Protein AF-A0A7Y3C478-F1 (afdb_monomer_lite)

pLDDT: mean 73.46, std 21.85, range [38.41, 98.44]

Radius of gyration: 30.4 Å; chains: 1; bounding box: 47×99×79 Å

Foldseek 3Di:
DDDDDDDDDDDDPPPDDDDDPPDDDDDDDDDDDDDDDDDDDPPPPPPPDDDPPPPPPDPPPDDDDDDPPDPPPPPPPDDPQDDDWDAAPQQLATADDDPVCSPPVVPDRHNDPVSVPDDDDPLLVQLLVLLVVVQVVVDDFDWAWLLVSLCVSDVPPSPVCSSSSLSSLSNCVSVQQKFKDDPRDGDRSNPDDDTIIIHGHPDGDDDPPPDDPDD

Sequence (215 aa):
MDRRRNVGVGAGVHRLGWPRASGTHLAVHVRSAGAGSPAPSRRLRRRSAAAPRENQLDPHRGVAGPGAAGCRASAVRGSRGLPGPKSCASCGRTMVYRRRWARVWDEVKYCSARCRSRRTGRIDADLEDETLRLLSARGGSAAVCPSEAARRVRPADWESIVERARAAARRLEAAGHVEIVQGGRRVDPSTAKGPFRVRRANSPPGPTVSEEVRP

Structure (mmCIF, N/CA/C/O backbone):
data_AF-A0A7Y3C478-F1
#
_entry.id   AF-A0A7Y3C478-F1
#
loop_
_atom_site.group_PDB
_atom_site.id
_atom_site.type_symbol
_atom_site.label_atom_id
_atom_site.label_alt_id
_atom_site.label_comp_id
_atom_site.label_asym_id
_atom_site.label_entity_id
_atom_site.label_seq_id
_atom_site.pdbx_PDB_ins_code
_atom_site.Cartn_x
_atom_site.Cartn_y
_atom_site.Cartn_z
_atom_site.occupancy
_atom_site.B_iso_or_equiv
_atom_site.auth_seq_id
_atom_site.auth_comp_id
_atom_site.auth_asym_id
_atom_site.auth_atom_id
_atom_site.pdbx_PDB_model_num
ATOM 1 N N . MET A 1 1 ? 3.107 -56.395 10.463 1.00 38.94 1 MET A N 1
ATOM 2 C CA . MET A 1 1 ? 4.389 -56.920 9.948 1.00 38.94 1 MET A CA 1
ATOM 3 C C . MET A 1 1 ? 4.321 -57.037 8.428 1.00 38.94 1 MET A C 1
ATOM 5 O O . MET A 1 1 ? 3.247 -57.327 7.929 1.00 38.94 1 MET A O 1
ATOM 9 N N . ASP A 1 2 ? 5.456 -56.767 7.769 1.00 42.81 2 ASP A N 1
ATOM 10 C CA . ASP A 1 2 ? 5.834 -56.947 6.347 1.00 42.81 2 ASP A CA 1
ATOM 11 C C . ASP A 1 2 ? 4.924 -56.389 5.237 1.00 42.81 2 ASP A C 1
ATOM 13 O O . ASP A 1 2 ? 3.836 -56.879 4.980 1.00 42.81 2 ASP A O 1
ATOM 17 N N . ARG A 1 3 ? 5.283 -55.266 4.594 1.00 47.69 3 ARG A N 1
ATOM 18 C CA . ARG A 1 3 ? 6.334 -55.073 3.559 1.00 47.69 3 ARG A CA 1
ATOM 19 C C . ARG A 1 3 ? 6.130 -55.936 2.307 1.00 47.69 3 ARG A C 1
ATOM 21 O O . ARG A 1 3 ? 6.329 -57.142 2.341 1.00 47.69 3 ARG A O 1
ATOM 28 N N . ARG A 1 4 ? 5.964 -55.253 1.172 1.00 51.41 4 ARG A N 1
ATOM 29 C CA . ARG A 1 4 ? 6.813 -55.320 -0.042 1.00 51.41 4 ARG A CA 1
ATOM 30 C C . ARG A 1 4 ? 6.314 -54.217 -0.985 1.00 51.41 4 ARG A C 1
ATOM 32 O O . ARG A 1 4 ? 5.162 -54.207 -1.380 1.00 51.41 4 ARG A O 1
ATOM 39 N N . ARG A 1 5 ? 7.043 -53.099 -1.058 1.00 55.41 5 ARG A N 1
ATOM 40 C CA . ARG A 1 5 ? 8.048 -52.802 -2.097 1.00 55.41 5 ARG A CA 1
ATOM 41 C C . ARG A 1 5 ? 7.457 -52.927 -3.498 1.00 55.41 5 ARG A C 1
ATOM 43 O O . ARG A 1 5 ? 7.424 -54.022 -4.042 1.00 55.41 5 ARG A O 1
ATOM 50 N N . ASN A 1 6 ? 7.108 -51.789 -4.090 1.00 44.03 6 ASN A N 1
ATOM 51 C CA . ASN A 1 6 ? 7.190 -51.649 -5.533 1.00 44.03 6 ASN A CA 1
ATOM 52 C C . ASN A 1 6 ? 8.149 -50.498 -5.844 1.00 44.03 6 ASN A C 1
ATOM 54 O O . ASN A 1 6 ? 7.954 -49.370 -5.395 1.00 44.03 6 ASN A O 1
ATOM 58 N N . VAL A 1 7 ? 9.237 -50.849 -6.520 1.00 53.41 7 VAL A N 1
ATOM 59 C CA . VAL A 1 7 ? 10.319 -49.962 -6.937 1.00 53.41 7 VAL A CA 1
ATOM 60 C C . VAL A 1 7 ? 10.148 -49.834 -8.443 1.00 53.41 7 VAL A C 1
ATOM 62 O O . VAL A 1 7 ? 10.442 -50.770 -9.178 1.00 53.41 7 VAL A O 1
ATOM 65 N N . GLY A 1 8 ? 9.591 -48.709 -8.882 1.00 45.09 8 GLY A N 1
ATOM 66 C CA . GLY A 1 8 ? 9.375 -48.391 -10.291 1.00 45.09 8 GLY A CA 1
ATOM 67 C C . GLY A 1 8 ? 10.324 -47.287 -10.725 1.00 45.09 8 GLY A C 1
ATOM 68 O O . GLY A 1 8 ? 10.076 -46.113 -10.472 1.00 45.09 8 GLY A O 1
ATOM 69 N N . VAL A 1 9 ? 11.430 -47.703 -11.328 1.00 50.72 9 VAL A N 1
ATOM 70 C CA . VAL A 1 9 ? 12.462 -46.888 -11.973 1.00 50.72 9 VAL A CA 1
ATOM 71 C C . VAL A 1 9 ? 11.918 -46.318 -13.293 1.00 50.72 9 VAL A C 1
ATOM 73 O O . VAL A 1 9 ? 11.210 -47.017 -14.011 1.00 50.72 9 VAL A O 1
ATOM 76 N N . GLY A 1 10 ? 12.292 -45.084 -13.643 1.00 43.88 10 GLY A N 1
ATOM 77 C CA . GLY A 1 10 ? 12.089 -44.500 -14.979 1.00 43.88 10 GLY A CA 1
ATOM 78 C C . GLY A 1 10 ? 12.212 -42.973 -14.938 1.00 43.88 10 GLY A C 1
ATOM 79 O O . GLY A 1 10 ? 11.241 -42.286 -14.658 1.00 43.88 10 GLY A O 1
ATOM 80 N N . ALA A 1 11 ? 13.411 -42.385 -14.941 1.00 43.66 11 ALA A N 1
ATOM 81 C CA . ALA A 1 11 ? 14.233 -42.112 -16.129 1.00 43.66 11 ALA A CA 1
ATOM 82 C C . ALA A 1 11 ? 13.446 -41.398 -17.248 1.00 43.66 11 ALA A C 1
ATOM 84 O O . ALA A 1 11 ? 12.638 -42.012 -17.932 1.00 43.66 11 ALA A O 1
ATOM 85 N N . GLY A 1 12 ? 13.707 -40.099 -17.444 1.00 45.28 12 GLY A N 1
ATOM 86 C CA . GLY A 1 12 ? 13.076 -39.321 -18.515 1.00 45.28 12 GLY A CA 1
ATOM 87 C C . GLY A 1 12 ? 13.472 -37.846 -18.551 1.00 45.28 12 GLY A C 1
ATOM 88 O O . GLY A 1 12 ? 12.614 -36.972 -18.605 1.00 45.28 12 GLY A O 1
ATOM 89 N N . VAL A 1 13 ? 14.772 -37.544 -18.497 1.00 53.97 13 VAL A N 1
ATOM 90 C CA . VAL A 1 13 ? 15.307 -36.197 -18.751 1.00 53.97 13 VAL A CA 1
ATOM 91 C C . VAL A 1 13 ? 15.305 -35.902 -20.255 1.00 53.97 13 VAL A C 1
ATOM 93 O O . VAL A 1 13 ? 16.333 -35.986 -20.920 1.00 53.97 13 VAL A O 1
ATOM 96 N N . HIS A 1 14 ? 14.155 -35.523 -20.813 1.00 49.97 14 HIS A N 1
ATOM 97 C CA . HIS A 1 14 ? 14.110 -34.961 -22.164 1.00 49.97 14 HIS A CA 1
ATOM 98 C C . HIS A 1 14 ? 14.341 -33.451 -22.113 1.00 49.97 14 HIS A C 1
ATOM 100 O O . HIS A 1 14 ? 13.433 -32.632 -21.992 1.00 49.97 14 HIS A O 1
ATOM 106 N N . ARG A 1 15 ? 15.626 -33.102 -22.209 1.00 48.50 15 ARG A N 1
ATOM 107 C CA . ARG A 1 15 ? 16.134 -31.771 -22.533 1.00 48.50 15 ARG A CA 1
ATOM 108 C C . ARG A 1 15 ? 15.756 -31.465 -23.990 1.00 48.50 15 ARG A C 1
ATOM 110 O O . ARG A 1 15 ? 16.515 -31.771 -24.904 1.00 48.50 15 ARG A O 1
ATOM 117 N N . LEU A 1 16 ? 14.569 -30.903 -24.213 1.00 59.84 16 LEU A N 1
ATOM 118 C CA . LEU A 1 16 ? 14.183 -30.388 -25.527 1.00 59.84 16 LEU A CA 1
ATOM 119 C C . LEU A 1 16 ? 14.948 -29.087 -25.790 1.00 59.84 16 LEU A C 1
ATOM 121 O O . LEU A 1 16 ? 14.739 -28.065 -25.135 1.00 59.84 16 LEU A O 1
ATOM 125 N N . GLY A 1 17 ? 15.901 -29.192 -26.715 1.00 42.44 17 GLY A N 1
ATOM 126 C CA . GLY A 1 17 ? 16.737 -28.106 -27.193 1.00 42.44 17 GLY A CA 1
ATOM 127 C C . GLY A 1 17 ? 15.907 -26.992 -27.817 1.00 42.44 17 GLY A C 1
ATOM 128 O O . GLY A 1 17 ? 15.021 -27.226 -28.635 1.00 42.44 17 GLY A O 1
ATOM 129 N N . TRP A 1 18 ? 16.218 -25.764 -27.420 1.00 45.22 18 TRP A N 1
ATOM 130 C CA . TRP A 1 18 ? 15.720 -24.575 -28.090 1.00 45.22 18 TRP A CA 1
ATOM 131 C C . TRP A 1 18 ? 16.431 -24.419 -29.443 1.00 45.22 18 TRP A C 1
ATOM 133 O O . TRP A 1 18 ? 17.663 -24.502 -29.488 1.00 45.22 18 TRP A O 1
ATOM 143 N N . PRO A 1 19 ? 15.698 -24.192 -30.544 1.00 58.78 19 PRO A N 1
ATOM 144 C CA . PRO A 1 19 ? 16.307 -23.952 -31.842 1.00 58.78 19 PRO A CA 1
ATOM 145 C C . PRO A 1 19 ? 17.085 -22.628 -31.855 1.00 58.78 19 PRO A C 1
ATOM 147 O O . PRO A 1 19 ? 16.602 -21.584 -31.414 1.00 58.78 19 PRO A O 1
ATOM 150 N N . ARG A 1 20 ? 18.305 -22.691 -32.404 1.00 54.59 20 ARG A N 1
ATOM 151 C CA . ARG A 1 20 ? 19.117 -21.544 -32.831 1.00 54.59 20 ARG A CA 1
ATOM 152 C C . ARG A 1 20 ? 18.322 -20.746 -33.870 1.00 54.59 20 ARG A C 1
ATOM 154 O O . ARG A 1 20 ? 18.237 -21.148 -35.026 1.00 54.59 20 ARG A O 1
ATOM 161 N N . ALA A 1 21 ? 17.753 -19.617 -33.458 1.00 52.91 21 ALA A N 1
ATOM 162 C CA . ALA A 1 21 ? 17.215 -18.626 -34.379 1.00 52.91 21 ALA A CA 1
ATOM 163 C C . ALA A 1 21 ? 18.380 -17.830 -34.987 1.00 52.91 21 ALA A C 1
ATOM 165 O O . ALA A 1 21 ? 18.881 -16.869 -34.405 1.00 52.91 21 ALA A O 1
ATOM 166 N N . SER A 1 22 ? 18.822 -18.270 -36.162 1.00 60.25 22 SER A N 1
ATOM 167 C CA . SER A 1 22 ? 19.644 -17.497 -37.091 1.00 60.25 22 SER A CA 1
ATOM 168 C C . SER A 1 22 ? 18.765 -16.403 -37.705 1.00 60.25 22 SER A C 1
ATOM 170 O O . SER A 1 22 ? 18.123 -16.614 -38.729 1.00 60.25 22 SER A O 1
ATOM 172 N N . GLY A 1 23 ? 18.665 -15.260 -37.027 1.00 50.22 23 GLY A N 1
ATOM 173 C CA . GLY A 1 23 ? 17.926 -14.086 -37.486 1.00 50.22 23 GLY A CA 1
ATOM 174 C C . GLY A 1 23 ? 18.886 -13.008 -37.969 1.00 50.22 23 GLY A C 1
ATOM 175 O O . GLY A 1 23 ? 19.586 -12.391 -37.175 1.00 50.22 23 GLY A O 1
ATOM 176 N N . T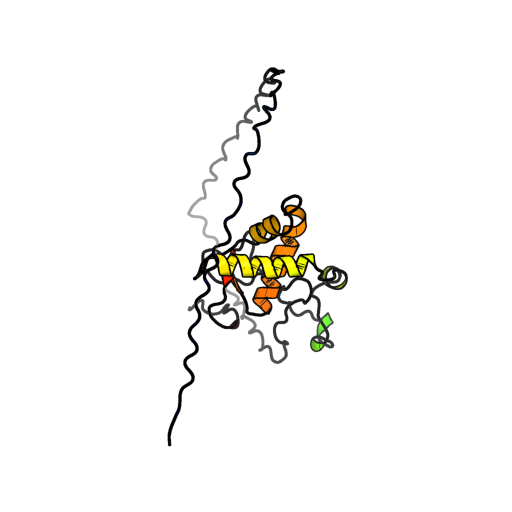HR A 1 24 ? 18.915 -12.813 -39.281 1.00 62.66 24 THR A N 1
ATOM 177 C CA . THR A 1 24 ? 19.609 -11.760 -40.029 1.00 62.66 24 THR A CA 1
ATOM 178 C C . THR A 1 24 ? 19.535 -10.384 -39.360 1.00 62.66 24 THR A C 1
ATOM 180 O O . THR A 1 24 ? 18.449 -9.856 -39.120 1.00 62.66 24 THR A O 1
ATOM 183 N N . HIS A 1 25 ? 20.699 -9.773 -39.122 1.00 53.91 25 HIS A N 1
ATOM 184 C CA . HIS A 1 25 ? 20.822 -8.363 -38.763 1.00 53.91 25 HIS A CA 1
ATOM 185 C C . HIS A 1 25 ? 20.331 -7.495 -39.933 1.00 53.91 25 HIS A C 1
ATOM 187 O O . HIS A 1 25 ? 21.057 -7.299 -40.906 1.00 53.91 25 HIS A O 1
ATOM 193 N N . LEU A 1 26 ? 19.112 -6.953 -39.843 1.00 53.28 26 LEU A N 1
ATOM 194 C CA . LEU A 1 26 ? 18.746 -5.793 -40.651 1.00 53.28 26 LEU A CA 1
ATOM 195 C C . LEU A 1 26 ? 19.470 -4.573 -40.076 1.00 53.28 26 LEU A C 1
ATOM 197 O O . LEU A 1 26 ? 19.161 -4.097 -38.982 1.00 53.28 26 LEU A O 1
ATOM 201 N N . ALA A 1 27 ? 20.452 -4.086 -40.828 1.00 49.59 27 ALA A N 1
ATOM 202 C CA . ALA A 1 27 ? 21.092 -2.803 -40.612 1.00 49.59 27 ALA A CA 1
ATOM 203 C C . ALA A 1 27 ? 20.048 -1.684 -40.767 1.00 49.59 27 ALA A C 1
ATOM 205 O O . ALA A 1 27 ? 19.672 -1.302 -41.874 1.00 49.59 27 ALA A O 1
ATOM 206 N N . VAL A 1 28 ? 19.562 -1.155 -39.643 1.00 53.19 28 VAL A N 1
ATOM 207 C CA . VAL A 1 28 ? 18.815 0.104 -39.631 1.00 53.19 28 VAL A CA 1
ATOM 208 C C . VAL A 1 28 ? 19.838 1.225 -39.767 1.00 53.19 28 VAL A C 1
ATOM 210 O O . VAL A 1 28 ? 20.580 1.528 -38.834 1.00 53.19 28 VAL A O 1
ATOM 213 N N . HIS A 1 29 ? 19.895 1.825 -40.953 1.00 57.50 29 HIS A N 1
ATOM 214 C CA . HIS A 1 29 ? 20.645 3.048 -41.198 1.00 57.50 29 HIS A CA 1
ATOM 215 C C . HIS A 1 29 ? 20.133 4.161 -40.274 1.00 57.50 29 HIS A C 1
ATOM 217 O O . HIS A 1 29 ? 19.017 4.659 -40.433 1.00 57.50 29 HIS A O 1
ATOM 223 N N . VAL A 1 30 ? 20.963 4.566 -39.310 1.00 50.16 30 VAL A N 1
ATOM 224 C CA . VAL A 1 30 ? 20.747 5.788 -38.535 1.00 50.16 30 VAL A CA 1
ATOM 225 C C . VAL A 1 30 ? 21.018 6.983 -39.452 1.00 50.16 30 VAL A C 1
ATOM 227 O O . VAL A 1 30 ? 22.124 7.176 -39.953 1.00 50.16 30 VAL A O 1
ATOM 230 N N . ARG A 1 31 ? 19.983 7.777 -39.732 1.00 51.19 31 ARG A N 1
ATOM 231 C CA . ARG A 1 31 ? 20.136 9.079 -40.387 1.00 51.19 31 ARG A CA 1
ATOM 232 C C . ARG A 1 31 ? 20.582 10.090 -39.336 1.00 51.19 31 ARG A C 1
ATOM 234 O O . ARG A 1 31 ? 19.779 10.555 -38.533 1.00 51.19 31 ARG A O 1
ATOM 241 N N . SER A 1 32 ? 21.864 10.424 -39.366 1.00 43.81 32 SER A N 1
ATOM 242 C CA . SER A 1 32 ? 22.443 11.570 -38.668 1.00 43.81 32 SER A CA 1
ATOM 243 C C . SER A 1 32 ? 22.153 12.842 -39.467 1.00 43.81 32 SER A C 1
ATOM 245 O O . SER A 1 32 ? 22.672 12.996 -40.570 1.00 43.81 32 SER A O 1
ATOM 247 N 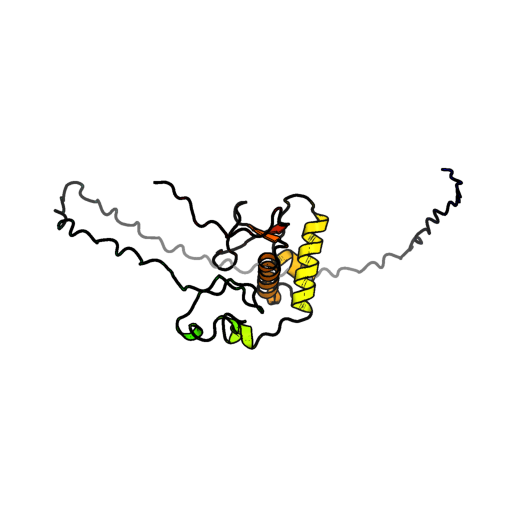N . ALA A 1 33 ? 21.346 13.759 -38.933 1.00 45.38 33 ALA A N 1
ATOM 248 C CA . ALA A 1 33 ? 21.265 15.132 -39.429 1.00 45.38 33 ALA A CA 1
ATOM 249 C C . ALA A 1 33 ? 20.720 16.065 -38.340 1.00 45.38 33 ALA A C 1
ATOM 251 O O . ALA A 1 33 ? 19.641 15.826 -37.806 1.00 45.38 33 ALA A O 1
ATOM 252 N N . GLY A 1 34 ? 21.455 17.144 -38.058 1.00 43.38 34 GLY A N 1
ATOM 253 C CA . GLY A 1 34 ? 20.922 18.311 -37.352 1.00 43.38 34 GLY A CA 1
ATOM 254 C C . GLY A 1 34 ? 21.685 18.720 -36.098 1.00 43.38 34 GLY A C 1
ATOM 255 O O . GLY A 1 34 ? 21.145 18.655 -34.998 1.00 43.38 34 GLY A O 1
ATOM 256 N N . ALA A 1 35 ? 22.919 19.198 -36.268 1.00 46.19 35 ALA A N 1
ATOM 257 C CA . ALA A 1 35 ? 23.558 20.077 -35.296 1.00 46.19 35 ALA A CA 1
ATOM 258 C C . ALA A 1 35 ? 22.767 21.399 -35.235 1.00 46.19 35 ALA A C 1
ATOM 260 O O . ALA A 1 35 ? 22.879 22.240 -36.124 1.00 46.19 35 ALA A O 1
ATOM 261 N N . GLY A 1 36 ? 21.921 21.544 -34.214 1.00 42.44 36 GLY A N 1
ATOM 262 C CA . GLY A 1 36 ? 21.246 22.790 -33.858 1.00 42.44 36 GLY A CA 1
ATOM 263 C C . GLY A 1 36 ? 21.999 23.482 -32.726 1.00 42.44 36 GLY A C 1
ATOM 264 O O . GLY A 1 36 ? 22.190 22.901 -31.659 1.00 42.44 36 GLY A O 1
ATOM 265 N N . SER A 1 37 ? 22.456 24.701 -32.993 1.00 53.75 37 SER A N 1
ATOM 266 C CA . SER A 1 37 ? 23.286 25.551 -32.139 1.00 53.75 37 SER A CA 1
ATOM 267 C C . SER A 1 37 ? 22.802 25.686 -30.685 1.00 53.75 37 SER A C 1
ATOM 269 O O . SER A 1 37 ? 21.595 25.746 -30.435 1.00 53.75 37 SER A O 1
ATOM 271 N N . PRO A 1 38 ? 23.723 25.820 -29.711 1.00 53.06 38 PRO A N 1
ATOM 272 C CA . PRO A 1 38 ? 23.361 26.063 -28.322 1.00 53.06 38 PRO A CA 1
ATOM 273 C C . PRO A 1 38 ? 22.744 27.457 -28.149 1.00 53.06 38 PRO A C 1
ATOM 275 O O . PRO A 1 38 ? 23.317 28.472 -28.548 1.00 53.06 38 PRO A O 1
ATOM 278 N N . ALA A 1 39 ? 21.572 27.497 -27.517 1.00 53.81 39 ALA A N 1
ATOM 279 C CA . ALA A 1 39 ? 20.917 28.724 -27.085 1.00 53.81 39 ALA A CA 1
ATOM 280 C C . ALA A 1 39 ? 21.823 29.530 -26.127 1.00 53.81 39 ALA A C 1
ATOM 282 O O . ALA A 1 39 ? 22.532 28.936 -25.307 1.00 53.81 39 ALA A O 1
ATOM 283 N N . PRO A 1 40 ? 21.793 30.876 -26.173 1.00 54.94 40 PRO A N 1
ATOM 284 C CA . PRO A 1 40 ? 22.591 31.702 -25.280 1.00 54.94 40 PRO A CA 1
ATOM 285 C C . PRO A 1 40 ? 22.171 31.469 -23.827 1.00 54.94 40 PRO A C 1
ATOM 287 O O . PRO A 1 40 ? 21.000 31.586 -23.457 1.00 54.94 40 PRO A O 1
ATOM 290 N N . SER A 1 41 ? 23.154 31.156 -22.985 1.00 51.78 41 SER A N 1
ATOM 291 C CA . SER A 1 41 ? 22.990 31.035 -21.544 1.00 51.78 41 SER A CA 1
ATOM 292 C C . SER A 1 41 ? 22.498 32.367 -20.979 1.00 51.78 41 SER A C 1
ATOM 294 O O . SER A 1 41 ? 23.229 33.352 -20.855 1.00 51.78 41 SER A O 1
ATOM 296 N N . ARG A 1 42 ? 21.211 32.408 -20.631 1.00 55.69 42 ARG A N 1
ATOM 297 C CA . ARG A 1 42 ? 20.600 33.516 -19.901 1.00 55.69 42 ARG A CA 1
ATOM 298 C C . ARG A 1 42 ? 21.294 33.585 -18.541 1.00 55.69 42 ARG A C 1
ATOM 300 O O . ARG A 1 42 ? 20.949 32.837 -17.631 1.00 55.69 42 ARG A O 1
ATOM 307 N N . ARG A 1 43 ? 22.318 34.444 -18.422 1.00 55.53 43 ARG A N 1
ATOM 308 C CA . ARG A 1 43 ? 22.989 34.756 -17.153 1.00 55.53 43 ARG A CA 1
ATOM 309 C C . ARG A 1 43 ? 21.911 35.146 -16.152 1.00 55.53 43 ARG A C 1
ATOM 311 O O . ARG A 1 43 ? 21.383 36.257 -16.194 1.00 55.53 43 ARG A O 1
ATOM 318 N N . LEU A 1 44 ? 21.587 34.230 -15.248 1.00 53.75 44 LEU A N 1
ATOM 319 C CA . LEU A 1 44 ? 20.890 34.569 -14.023 1.00 53.75 44 LEU A CA 1
ATOM 320 C C . LEU A 1 44 ? 21.822 35.530 -13.291 1.00 53.75 44 LEU A C 1
ATOM 322 O O . LEU A 1 44 ? 22.870 35.133 -12.781 1.00 53.75 44 LEU A O 1
ATOM 326 N N . ARG A 1 45 ? 21.478 36.821 -13.310 1.00 52.72 45 ARG A N 1
ATOM 327 C CA . ARG A 1 45 ? 22.086 37.797 -12.412 1.00 52.72 45 ARG A CA 1
ATOM 328 C C . ARG A 1 45 ? 21.907 37.223 -11.013 1.00 52.72 45 ARG A C 1
ATOM 330 O O . ARG A 1 45 ? 20.778 37.084 -10.545 1.00 52.72 45 ARG A O 1
ATOM 337 N N . ARG A 1 46 ? 23.014 36.843 -10.373 1.00 49.38 46 ARG A N 1
ATOM 338 C CA . ARG A 1 46 ? 23.040 36.584 -8.937 1.00 49.38 46 ARG A CA 1
ATOM 339 C C . ARG A 1 46 ? 22.513 37.861 -8.292 1.00 49.38 46 ARG A C 1
ATOM 341 O O . ARG A 1 46 ? 23.187 38.884 -8.326 1.00 49.38 46 ARG A O 1
ATOM 348 N N . ARG A 1 47 ? 21.279 37.837 -7.786 1.00 49.34 47 ARG A N 1
ATOM 349 C CA . ARG A 1 47 ? 20.842 38.836 -6.814 1.00 49.34 47 ARG A CA 1
ATOM 350 C C . ARG A 1 47 ? 21.786 38.657 -5.634 1.00 49.34 47 ARG A C 1
ATOM 352 O O . ARG A 1 47 ? 21.748 37.615 -4.987 1.00 49.34 47 ARG A O 1
ATOM 359 N N . SER A 1 48 ? 22.680 39.620 -5.440 1.00 51.03 48 SER A N 1
ATOM 360 C CA . SER A 1 48 ? 23.514 39.717 -4.252 1.00 51.03 48 SER A CA 1
ATOM 361 C C . SER A 1 48 ? 22.593 39.631 -3.040 1.00 51.03 48 SER A C 1
ATOM 363 O O . SER A 1 48 ? 21.758 40.509 -2.826 1.00 51.03 48 SER A O 1
ATOM 365 N N . ALA A 1 49 ? 22.685 38.526 -2.304 1.00 48.25 49 ALA A N 1
ATOM 366 C CA . ALA A 1 49 ? 22.088 38.431 -0.990 1.00 48.25 49 ALA A CA 1
ATOM 367 C C . ALA A 1 49 ? 22.838 39.438 -0.115 1.00 48.25 49 ALA A C 1
ATOM 369 O O . ALA A 1 49 ? 24.033 39.280 0.128 1.00 48.25 49 ALA A O 1
ATOM 370 N N . ALA A 1 50 ? 22.152 40.506 0.287 1.00 47.34 50 ALA A N 1
ATOM 371 C CA . ALA A 1 50 ? 22.603 41.326 1.395 1.00 47.34 50 ALA A CA 1
ATOM 372 C C . ALA A 1 50 ? 22.788 40.399 2.605 1.00 47.34 50 ALA A C 1
ATOM 374 O O . ALA A 1 50 ? 21.906 39.592 2.908 1.00 47.34 50 ALA A O 1
ATOM 375 N N . ALA A 1 51 ? 23.961 40.481 3.231 1.00 48.81 51 ALA A N 1
ATOM 376 C CA . ALA A 1 51 ? 24.296 39.733 4.430 1.00 48.81 51 ALA A CA 1
ATOM 377 C C . ALA A 1 51 ? 23.206 39.933 5.501 1.00 48.81 51 ALA A C 1
ATOM 379 O O . ALA A 1 51 ? 22.746 41.065 5.689 1.00 48.81 51 ALA A O 1
ATOM 380 N N . PRO A 1 52 ? 22.774 38.877 6.212 1.00 45.47 52 PRO A N 1
ATOM 381 C CA . PRO A 1 52 ? 21.982 39.083 7.409 1.00 45.47 52 PRO A CA 1
ATOM 382 C C . PRO A 1 52 ? 22.862 39.827 8.415 1.00 45.47 52 PRO A C 1
ATOM 384 O O . PRO A 1 52 ? 23.967 39.386 8.724 1.00 45.47 52 PRO A O 1
ATOM 387 N N . ARG A 1 53 ? 22.376 40.972 8.901 1.00 48.06 53 ARG A N 1
ATOM 388 C CA . ARG A 1 53 ? 22.940 41.616 10.085 1.00 48.06 53 ARG A CA 1
ATOM 389 C C . ARG A 1 53 ? 22.877 40.601 11.219 1.00 48.06 53 ARG A C 1
ATOM 391 O O . ARG A 1 53 ? 21.795 40.120 11.555 1.00 48.06 53 ARG A O 1
ATOM 398 N N . GLU A 1 54 ? 24.041 40.261 11.748 1.00 47.53 54 GLU A N 1
ATOM 399 C CA . GLU A 1 54 ? 24.195 39.565 13.013 1.00 47.53 54 GLU A CA 1
ATOM 400 C C . GLU A 1 54 ? 23.377 40.309 14.076 1.00 47.53 54 GLU A C 1
ATOM 402 O O . GLU A 1 54 ? 23.674 41.437 14.461 1.00 47.53 54 GLU A O 1
ATOM 407 N N . ASN A 1 55 ? 22.253 39.722 14.480 1.00 54.62 55 ASN A N 1
ATOM 408 C CA . ASN A 1 55 ? 21.513 40.220 15.624 1.00 54.62 55 ASN A CA 1
ATOM 409 C C . ASN A 1 55 ? 22.256 39.707 16.854 1.00 54.62 55 ASN A C 1
ATOM 411 O O . ASN A 1 55 ? 22.101 38.549 17.245 1.00 54.62 55 ASN A O 1
ATOM 415 N N . GLN A 1 56 ? 23.146 40.545 17.371 1.00 58.25 56 GLN A N 1
ATOM 416 C CA . GLN A 1 56 ? 23.948 40.281 18.552 1.00 58.25 56 GLN A CA 1
ATOM 417 C C . GLN A 1 56 ? 22.997 40.154 19.748 1.00 58.25 56 GLN A C 1
ATOM 419 O O . GLN A 1 56 ? 22.502 41.139 20.290 1.00 58.25 56 GLN A O 1
ATOM 424 N N . LEU A 1 57 ? 22.658 38.909 20.084 1.00 54.62 57 LEU A N 1
ATOM 425 C CA . LEU A 1 57 ? 21.861 38.571 21.254 1.00 54.62 57 LEU A CA 1
ATOM 426 C C . LEU A 1 57 ? 22.682 38.902 22.502 1.00 54.62 57 LEU A C 1
ATOM 428 O O . LEU A 1 57 ? 23.706 38.281 22.774 1.00 54.62 57 LEU A O 1
ATOM 432 N N . ASP A 1 58 ? 22.206 39.908 23.221 1.00 54.56 58 ASP A N 1
ATOM 433 C CA . ASP A 1 58 ? 22.715 40.405 24.494 1.00 54.56 58 ASP A CA 1
ATOM 434 C C . ASP A 1 58 ? 22.548 39.325 25.596 1.00 54.56 58 ASP A C 1
ATOM 436 O O . ASP A 1 58 ? 21.411 38.945 25.904 1.00 54.56 58 ASP A O 1
ATOM 440 N N . PRO A 1 59 ? 23.630 38.770 26.181 1.00 53.19 59 PRO A N 1
ATOM 441 C CA . PRO A 1 59 ? 23.559 37.610 27.077 1.00 53.19 59 PRO A CA 1
ATOM 442 C C . PRO A 1 59 ? 23.068 37.919 28.505 1.00 53.19 59 PRO A C 1
ATOM 444 O O . PRO A 1 59 ? 23.011 37.007 29.330 1.00 53.19 59 PRO A O 1
ATOM 447 N N . HIS A 1 60 ? 22.688 39.164 28.823 1.00 55.81 60 HIS A N 1
ATOM 448 C CA . HIS A 1 60 ? 22.382 39.569 30.204 1.00 55.81 60 HIS A CA 1
ATOM 449 C C . HIS A 1 60 ? 20.970 40.111 30.458 1.00 55.81 60 HIS A C 1
ATOM 451 O O . HIS A 1 60 ? 20.677 40.544 31.574 1.00 55.81 60 HIS A O 1
ATOM 457 N N . ARG A 1 61 ? 20.037 40.025 29.501 1.00 45.22 61 ARG A N 1
ATOM 458 C CA . ARG A 1 61 ? 18.641 40.409 29.773 1.00 45.22 61 ARG A CA 1
ATOM 459 C C . ARG A 1 61 ? 17.840 39.240 30.349 1.00 45.22 61 ARG A C 1
ATOM 461 O O . ARG A 1 61 ? 17.146 38.519 29.637 1.00 45.22 61 ARG A O 1
ATOM 468 N N . GLY A 1 62 ? 17.940 39.080 31.667 1.00 47.62 62 GLY A N 1
ATOM 469 C CA . GLY A 1 62 ? 17.109 38.173 32.453 1.00 47.62 62 GLY A CA 1
ATOM 470 C C . GLY A 1 62 ? 15.621 38.488 32.294 1.00 47.62 62 GLY A C 1
ATOM 471 O O . GLY A 1 62 ? 15.129 39.509 32.771 1.00 47.62 62 GLY A O 1
ATOM 472 N N . VAL A 1 63 ? 14.895 37.592 31.629 1.00 50.22 63 VAL A N 1
ATOM 473 C CA . VAL A 1 63 ? 13.434 37.529 31.688 1.00 50.22 63 VAL A CA 1
ATOM 474 C C . VAL A 1 63 ? 13.046 36.667 32.883 1.00 50.22 63 VAL A C 1
ATOM 476 O O . VAL A 1 63 ? 13.195 35.447 32.866 1.00 50.22 63 VAL A O 1
ATOM 479 N N . ALA A 1 64 ? 12.556 37.324 33.932 1.00 45.69 64 ALA A N 1
ATOM 480 C CA . ALA A 1 64 ? 11.831 36.682 35.016 1.00 45.69 64 ALA A CA 1
ATOM 481 C C . ALA A 1 64 ? 10.621 35.938 34.424 1.00 45.69 64 ALA A C 1
ATOM 483 O O . ALA A 1 64 ? 9.693 36.554 33.898 1.00 45.69 64 ALA A O 1
ATOM 484 N N . GLY A 1 65 ? 10.671 34.606 34.446 1.00 38.41 65 GLY A N 1
ATOM 485 C CA . GLY A 1 65 ? 9.586 33.760 33.961 1.00 38.41 65 GLY A CA 1
ATOM 486 C C . GLY A 1 65 ? 8.360 33.865 34.875 1.00 38.41 65 GLY A C 1
ATOM 487 O O . GLY A 1 65 ? 8.515 33.784 36.096 1.00 38.41 65 GLY A O 1
ATOM 488 N N . PRO A 1 66 ? 7.136 34.021 34.339 1.00 50.31 66 PRO A N 1
ATOM 489 C CA . PRO A 1 66 ? 5.941 33.837 35.143 1.00 50.31 66 PRO A CA 1
ATOM 490 C C . PRO A 1 66 ? 5.844 32.371 35.580 1.00 50.31 66 PRO A C 1
ATOM 492 O O . PRO A 1 66 ? 6.103 31.445 34.809 1.00 50.31 66 PRO A O 1
ATOM 495 N N . GLY A 1 67 ? 5.519 32.205 36.860 1.00 42.31 67 GLY A N 1
ATOM 496 C CA . GLY A 1 67 ? 5.599 30.964 37.611 1.00 42.31 67 GLY A CA 1
ATOM 497 C C . GLY A 1 67 ? 4.854 29.784 36.996 1.00 42.31 67 GLY A C 1
ATOM 498 O O . GLY A 1 67 ? 3.833 29.914 36.322 1.00 42.31 67 GLY A O 1
ATOM 499 N N . ALA A 1 68 ? 5.390 28.607 37.309 1.00 47.47 68 ALA A N 1
ATOM 500 C CA . ALA A 1 68 ? 4.826 27.299 37.045 1.00 47.47 68 ALA A CA 1
ATOM 501 C C . ALA A 1 68 ? 3.439 27.143 37.699 1.00 47.47 68 ALA A C 1
ATOM 503 O O . ALA A 1 68 ? 3.289 26.564 38.773 1.00 47.47 68 ALA A O 1
ATOM 504 N N . ALA A 1 69 ? 2.397 27.622 37.024 1.00 48.09 69 ALA A N 1
ATOM 505 C CA . ALA A 1 69 ? 1.050 27.115 37.211 1.00 48.09 69 ALA A CA 1
ATOM 506 C C . ALA A 1 69 ? 0.994 25.752 36.514 1.00 48.09 69 ALA A C 1
ATOM 508 O O . ALA A 1 69 ? 0.848 25.663 35.296 1.00 48.09 69 ALA A O 1
ATOM 509 N N . GLY A 1 70 ? 1.196 24.694 37.302 1.00 39.44 70 GLY A N 1
ATOM 510 C CA . GLY A 1 70 ? 1.188 23.313 36.842 1.00 39.44 70 GLY A CA 1
ATOM 511 C C . GLY A 1 70 ? -0.012 23.026 35.945 1.00 39.44 70 GLY A C 1
ATOM 512 O O . GLY A 1 70 ? -1.159 22.965 36.398 1.00 39.44 70 GLY A O 1
ATOM 513 N N . CYS A 1 71 ? 0.264 22.795 34.665 1.00 38.59 71 CYS A N 1
ATOM 514 C CA . CYS A 1 71 ? -0.631 22.068 33.792 1.00 38.59 71 CYS A CA 1
ATOM 515 C C . CYS A 1 71 ? -0.719 20.649 34.353 1.00 38.59 71 CYS A C 1
ATOM 517 O O . CYS A 1 71 ? 0.091 19.777 34.051 1.00 38.59 71 CYS A O 1
ATOM 519 N N . ARG A 1 72 ? -1.699 20.425 35.236 1.00 47.78 72 ARG A N 1
ATOM 520 C CA . ARG A 1 72 ? -2.129 19.080 35.603 1.00 47.78 72 ARG A CA 1
ATOM 521 C C . ARG A 1 72 ? -2.415 18.372 34.288 1.00 47.78 72 ARG A C 1
ATOM 523 O O . ARG A 1 72 ? -3.398 18.699 33.620 1.00 47.78 72 ARG A O 1
ATOM 530 N N . ALA A 1 73 ? -1.527 17.457 33.903 1.00 46.53 73 ALA A N 1
ATOM 531 C CA . ALA A 1 73 ? -1.781 16.507 32.845 1.00 46.53 73 ALA A CA 1
ATOM 532 C C . ALA A 1 73 ? -3.120 15.865 33.197 1.00 46.53 73 ALA A C 1
ATOM 534 O O . ALA A 1 73 ? -3.230 15.113 34.166 1.00 46.53 73 ALA A O 1
ATOM 535 N N . SER A 1 74 ? -4.171 16.263 32.482 1.00 44.03 74 SER A N 1
ATOM 536 C CA . SER A 1 74 ? -5.448 15.587 32.579 1.00 44.03 74 SER A CA 1
ATOM 537 C C . SER A 1 74 ? -5.169 14.184 32.083 1.00 44.03 74 SER A C 1
ATOM 539 O O . SER A 1 74 ? -5.050 13.968 30.878 1.00 44.03 74 SER A O 1
ATOM 541 N N . ALA A 1 75 ? -4.974 13.263 33.026 1.00 49.50 75 ALA A N 1
ATOM 542 C CA . ALA A 1 75 ? -4.898 11.847 32.757 1.00 49.50 75 ALA A CA 1
ATOM 543 C C . ALA A 1 75 ? -6.094 11.524 31.865 1.00 49.50 75 ALA A C 1
ATOM 545 O O . ALA A 1 75 ? -7.249 11.683 32.278 1.00 49.50 75 ALA A O 1
ATOM 546 N N . VAL A 1 76 ? -5.814 11.172 30.610 1.00 51.56 76 VAL A N 1
ATOM 547 C CA . VAL A 1 76 ? -6.817 10.668 29.681 1.00 51.56 76 VAL A CA 1
ATOM 548 C C . VAL A 1 76 ? -7.405 9.448 30.372 1.00 51.56 76 VAL A C 1
ATOM 550 O O . VAL A 1 76 ? -6.773 8.397 30.446 1.00 51.56 76 VAL A O 1
ATOM 553 N N . ARG A 1 77 ? -8.584 9.625 30.980 1.00 50.25 77 ARG A N 1
ATOM 554 C CA . ARG A 1 77 ? -9.334 8.535 31.597 1.00 50.25 77 ARG A CA 1
ATOM 555 C C . ARG A 1 77 ? -9.441 7.425 30.561 1.00 50.25 77 ARG A C 1
ATOM 557 O O . ARG A 1 77 ? -9.856 7.674 29.430 1.00 50.25 77 ARG A O 1
ATOM 564 N N . GLY A 1 78 ? -9.004 6.242 30.980 1.00 42.47 78 GLY A N 1
ATOM 565 C CA . GLY A 1 78 ? -8.785 5.075 30.143 1.00 42.47 78 GLY A CA 1
ATOM 566 C C . GLY A 1 78 ? -9.897 4.821 29.131 1.00 42.47 78 GLY A C 1
ATOM 567 O O . GLY A 1 78 ? -11.091 4.917 29.420 1.00 42.47 78 GLY A O 1
ATOM 568 N N . SER A 1 79 ? -9.447 4.453 27.941 1.00 48.97 79 SER A N 1
ATOM 569 C CA . SER A 1 79 ? -10.161 4.014 26.748 1.00 48.97 79 SER A CA 1
ATOM 570 C C . SER A 1 79 ? -10.973 2.727 26.958 1.00 48.97 79 SER A C 1
ATOM 572 O O . SER A 1 79 ? -10.831 1.760 26.216 1.00 48.97 79 SER A O 1
ATOM 574 N N . ARG A 1 80 ? -11.877 2.687 27.940 1.00 46.19 80 ARG A N 1
ATOM 575 C CA . ARG A 1 80 ? -12.887 1.624 28.020 1.00 46.19 80 ARG A CA 1
ATOM 576 C C . ARG A 1 80 ? -13.962 1.897 26.969 1.00 46.19 80 ARG A C 1
ATOM 578 O O . ARG A 1 80 ? -14.935 2.591 27.239 1.00 46.19 80 ARG A O 1
ATOM 585 N N . GLY A 1 81 ? -13.725 1.407 25.750 1.00 57.47 81 GLY A N 1
ATOM 586 C CA . GLY A 1 81 ? -14.694 1.432 24.649 1.00 57.47 81 GLY A CA 1
ATOM 587 C C . GLY A 1 81 ? -14.185 1.956 23.304 1.00 57.47 81 GLY A C 1
ATOM 588 O O . GLY A 1 81 ? -14.995 2.116 22.394 1.00 57.47 81 GLY A O 1
ATOM 589 N N . LEU A 1 82 ? -12.883 2.238 23.135 1.00 58.47 82 LEU A N 1
ATOM 590 C CA . LEU A 1 82 ? -12.364 2.502 21.789 1.00 58.47 82 LEU A CA 1
ATOM 591 C C . LEU A 1 82 ? -12.305 1.181 21.026 1.00 58.47 82 LEU A C 1
ATOM 593 O O . LEU A 1 82 ? -11.640 0.249 21.481 1.00 58.47 82 LEU A O 1
ATOM 597 N N . PRO A 1 83 ? -12.995 1.073 19.888 1.00 67.56 83 PRO A N 1
ATOM 598 C CA . PRO A 1 83 ? -12.996 -0.175 19.174 1.00 67.56 83 PRO A CA 1
ATOM 599 C C . PRO A 1 83 ? -11.642 -0.380 18.479 1.00 67.56 83 PRO A C 1
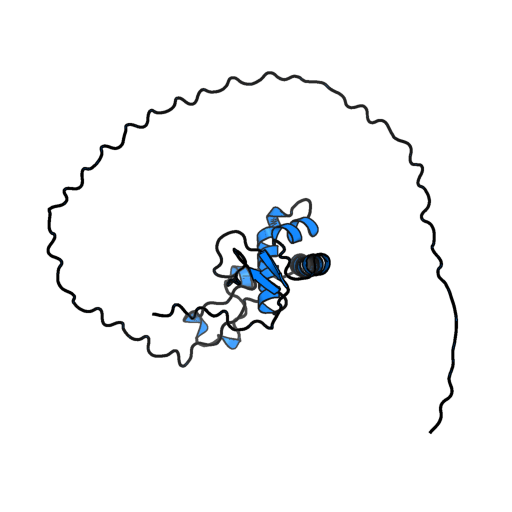ATOM 601 O O . PRO A 1 83 ? -10.975 0.585 18.093 1.00 67.56 83 PRO A O 1
ATOM 604 N N . GLY A 1 84 ? -11.225 -1.643 18.357 1.00 71.81 84 GLY A N 1
ATOM 605 C CA . GLY A 1 84 ? -9.891 -2.007 17.876 1.00 71.81 84 GLY A CA 1
ATOM 606 C C . GLY A 1 84 ? -9.570 -1.460 16.476 1.00 71.81 84 GLY A C 1
ATOM 607 O O . GLY A 1 84 ? -10.489 -1.188 15.694 1.00 71.81 84 GLY A O 1
ATOM 608 N N . PRO A 1 85 ? -8.277 -1.294 16.141 1.00 79.31 85 PRO A N 1
ATOM 609 C CA . PRO A 1 85 ? -7.857 -0.761 14.851 1.00 79.31 85 PRO A CA 1
ATOM 610 C C . PRO A 1 85 ? -8.341 -1.665 13.709 1.00 79.31 85 PRO A C 1
ATOM 612 O O . PRO A 1 85 ? -8.182 -2.881 13.748 1.00 79.31 85 PRO A O 1
ATOM 615 N N . LYS A 1 86 ? -8.925 -1.058 12.672 1.00 89.31 86 LYS A N 1
ATOM 616 C CA . LYS A 1 86 ? -9.368 -1.745 11.450 1.00 89.31 86 LYS A CA 1
ATOM 617 C C . LYS A 1 86 ? -8.643 -1.173 10.247 1.00 89.31 86 LYS A C 1
ATOM 619 O O . LYS A 1 86 ? -8.376 0.025 10.209 1.00 89.31 86 LYS A O 1
ATOM 624 N N . SER A 1 87 ? -8.368 -1.986 9.239 1.00 92.88 87 SER A N 1
ATOM 625 C CA . SER A 1 87 ? -7.809 -1.517 7.971 1.00 92.88 87 SER A CA 1
ATOM 626 C C . SER A 1 87 ? -8.921 -1.187 6.969 1.00 92.88 87 SER A C 1
ATOM 628 O O . SER A 1 87 ? -9.982 -1.808 6.931 1.00 92.88 87 SER A O 1
ATOM 630 N N . CYS A 1 88 ? -8.707 -0.157 6.151 1.00 94.50 88 CYS A N 1
ATOM 631 C CA . CYS A 1 88 ? -9.621 0.198 5.070 1.00 94.50 88 CYS A CA 1
ATOM 632 C C . CYS A 1 88 ? -9.546 -0.848 3.950 1.00 94.50 88 CYS A C 1
ATOM 634 O O . CYS A 1 88 ? -8.489 -1.002 3.338 1.00 94.50 88 CYS A O 1
ATOM 636 N N . ALA A 1 89 ? -10.676 -1.455 3.581 1.00 93.88 89 ALA A N 1
ATOM 637 C CA . ALA A 1 89 ? -10.730 -2.495 2.548 1.00 93.88 89 ALA A CA 1
ATOM 638 C C . ALA A 1 89 ? -10.232 -2.029 1.161 1.00 93.88 89 ALA A C 1
ATOM 640 O O . ALA A 1 89 ? -9.769 -2.831 0.360 1.00 93.88 89 ALA A O 1
ATOM 641 N N . SER A 1 90 ? -10.299 -0.725 0.863 1.00 95.69 90 SER A N 1
ATOM 642 C CA . SER A 1 90 ? -9.850 -0.175 -0.428 1.00 95.69 90 SER A CA 1
ATOM 643 C C . SER A 1 90 ? -8.355 0.166 -0.436 1.00 95.69 90 SER A C 1
ATOM 645 O O . SER A 1 90 ? -7.616 -0.215 -1.348 1.00 95.69 90 SER A O 1
ATOM 647 N N . CYS A 1 91 ? -7.882 0.905 0.575 1.00 94.25 91 CYS A N 1
ATOM 648 C CA . CYS A 1 91 ? -6.539 1.492 0.560 1.00 94.25 91 CYS A CA 1
ATOM 649 C C . CYS A 1 91 ? -5.550 0.877 1.557 1.00 94.25 91 CYS A C 1
ATOM 651 O O . CYS A 1 91 ? -4.388 1.287 1.546 1.00 94.25 91 CYS A O 1
ATOM 653 N N . GLY A 1 92 ? -6.006 -0.026 2.426 1.00 93.81 92 GLY A N 1
ATOM 654 C CA . GLY A 1 92 ? -5.213 -0.708 3.451 1.00 93.81 92 GLY A CA 1
ATOM 655 C C . GLY A 1 92 ? -4.787 0.156 4.641 1.00 93.81 92 GLY A C 1
ATOM 656 O O . GLY A 1 92 ? -4.162 -0.358 5.553 1.00 93.81 92 GLY A O 1
ATOM 657 N N . ARG A 1 93 ? -5.097 1.462 4.669 1.00 93.00 93 ARG A N 1
ATOM 658 C CA . ARG A 1 93 ? -4.733 2.323 5.811 1.00 93.00 93 ARG A CA 1
ATOM 659 C C . ARG A 1 93 ? -5.499 1.942 7.071 1.00 93.00 93 ARG A C 1
ATOM 661 O O . ARG A 1 93 ? -6.704 1.689 6.991 1.00 93.00 93 ARG A O 1
ATOM 668 N N . THR A 1 94 ? -4.828 2.031 8.212 1.00 91.75 94 THR A N 1
ATOM 669 C CA . THR A 1 94 ? -5.431 1.953 9.541 1.00 91.75 94 THR A CA 1
ATOM 670 C C . THR A 1 94 ? -6.472 3.058 9.689 1.00 91.75 94 THR A C 1
ATOM 672 O O . THR A 1 94 ? -6.215 4.245 9.463 1.00 91.75 94 THR A O 1
ATOM 675 N N . MET A 1 95 ? -7.696 2.660 10.008 1.00 90.38 95 MET A N 1
ATOM 676 C CA . MET A 1 95 ? -8.819 3.553 10.209 1.00 90.38 95 MET A CA 1
ATOM 677 C C . MET A 1 95 ? -8.712 4.161 11.602 1.00 90.38 95 MET A C 1
ATOM 679 O O . MET A 1 95 ? -8.863 3.481 12.610 1.00 90.38 95 MET A O 1
ATOM 683 N N . VAL A 1 96 ? -8.470 5.470 11.641 1.00 85.06 96 VAL A N 1
ATOM 684 C CA . VAL A 1 96 ? -8.557 6.251 12.875 1.00 85.06 96 VAL A CA 1
ATOM 685 C C . VAL A 1 96 ? -10.029 6.397 13.245 1.00 85.06 96 VAL A C 1
ATOM 687 O O . VAL A 1 96 ? -10.836 6.810 12.403 1.00 85.06 96 VAL A O 1
ATOM 690 N N . TYR A 1 97 ? -10.373 6.067 14.490 1.00 85.75 97 TYR A N 1
ATOM 691 C CA . TYR A 1 97 ? -11.727 6.215 15.016 1.00 85.75 97 TYR A CA 1
ATOM 692 C C . TYR A 1 97 ? -12.259 7.643 14.809 1.00 85.75 97 TYR A C 1
ATOM 694 O O . TYR A 1 97 ? -11.539 8.633 14.949 1.00 85.75 97 TYR A O 1
ATOM 702 N N . ARG A 1 98 ? -13.550 7.759 14.479 1.00 86.31 98 ARG A N 1
ATOM 703 C CA . ARG A 1 98 ? -14.251 9.040 14.322 1.00 86.31 98 ARG A CA 1
ATOM 704 C C . ARG A 1 98 ? -15.557 8.978 15.095 1.00 86.31 98 ARG A C 1
ATOM 706 O O . ARG A 1 98 ? -16.294 8.012 14.946 1.00 86.31 98 ARG A O 1
ATOM 713 N N . ARG A 1 99 ? -15.914 10.045 15.819 1.00 85.94 99 ARG A N 1
ATOM 714 C CA . ARG A 1 99 ? -17.158 10.115 16.617 1.00 85.94 99 ARG A CA 1
ATOM 715 C C . ARG A 1 99 ? -18.421 9.755 15.821 1.00 85.94 99 ARG A C 1
ATOM 717 O O . ARG A 1 99 ? -19.316 9.108 16.347 1.00 85.94 99 ARG A O 1
ATOM 724 N N . ARG A 1 100 ? -18.466 10.091 14.527 1.00 85.81 100 ARG A N 1
ATOM 725 C CA . ARG A 1 100 ? -19.559 9.716 13.604 1.00 85.81 100 ARG A CA 1
ATOM 726 C C . ARG A 1 100 ? -19.745 8.205 13.396 1.00 85.81 100 ARG A C 1
ATOM 728 O O . ARG A 1 100 ? -20.750 7.804 12.828 1.00 85.81 100 ARG A O 1
ATOM 735 N N . TRP A 1 101 ? -18.764 7.387 13.768 1.00 88.75 101 TRP A N 1
ATOM 736 C CA . TRP A 1 101 ? -18.780 5.932 13.609 1.00 88.75 101 TRP A CA 1
ATOM 737 C C . TRP A 1 101 ? -19.080 5.192 14.911 1.00 88.75 101 TRP A C 1
ATOM 739 O O . TRP A 1 101 ? -19.143 3.971 14.887 1.00 88.75 101 TRP A O 1
ATOM 749 N N . ALA A 1 102 ? -19.323 5.910 16.014 1.00 86.88 102 ALA A N 1
ATOM 750 C CA . ALA A 1 102 ? -19.552 5.325 17.336 1.00 86.88 102 ALA A CA 1
ATOM 751 C C . ALA A 1 102 ? -20.605 4.203 17.345 1.00 86.88 102 ALA A C 1
ATOM 753 O O . ALA A 1 102 ? -20.450 3.230 18.065 1.00 86.88 102 ALA A O 1
ATOM 754 N N . ARG A 1 103 ? -21.663 4.336 16.534 1.00 86.38 103 ARG A N 1
ATOM 755 C CA . ARG A 1 103 ? -22.797 3.397 16.502 1.00 86.38 103 ARG A CA 1
ATOM 756 C C . ARG A 1 103 ? -22.677 2.278 15.466 1.00 86.38 103 ARG A C 1
ATOM 758 O O . ARG A 1 103 ? -23.476 1.361 15.499 1.00 86.38 103 ARG A O 1
ATOM 765 N N . VAL A 1 104 ? -21.742 2.386 14.521 1.00 88.94 104 VAL A N 1
ATOM 766 C CA . VAL A 1 104 ? -21.695 1.528 13.317 1.00 88.94 104 VAL A CA 1
ATOM 767 C C . VAL A 1 104 ? -20.286 1.026 13.008 1.00 88.94 104 VAL A C 1
ATOM 769 O O . VAL A 1 104 ? -20.001 0.626 11.883 1.00 88.94 104 VAL A O 1
ATOM 772 N N . TRP A 1 105 ? -19.357 1.095 13.967 1.00 87.00 105 TRP A N 1
ATOM 773 C CA . TRP A 1 105 ? -17.946 0.784 13.722 1.00 87.00 105 TRP A CA 1
ATOM 774 C C . TRP A 1 105 ? -17.727 -0.624 13.159 1.00 87.00 105 TRP A C 1
ATOM 776 O O . TRP A 1 105 ? -16.801 -0.829 12.372 1.00 87.00 105 TRP A O 1
ATOM 786 N N . ASP A 1 106 ? -18.583 -1.581 13.512 1.00 87.06 106 ASP A N 1
ATOM 787 C CA . ASP A 1 106 ? -18.524 -2.958 13.015 1.00 87.06 106 ASP A CA 1
ATOM 788 C C . ASP A 1 106 ? -18.855 -3.112 11.537 1.00 87.06 106 ASP A C 1
ATOM 790 O O . ASP A 1 106 ? -18.274 -3.961 10.863 1.00 87.06 106 ASP A O 1
ATOM 794 N N . GLU A 1 107 ? -19.615 -2.176 10.984 1.00 90.12 107 GLU A N 1
ATOM 795 C CA . GLU A 1 107 ? -19.991 -2.158 9.574 1.00 90.12 107 GLU A CA 1
ATOM 796 C C . GLU A 1 107 ? -19.077 -1.266 8.713 1.00 90.12 107 GLU A C 1
ATOM 798 O O . GLU A 1 107 ? -19.088 -1.351 7.480 1.00 90.12 107 GLU A O 1
ATOM 803 N N . VAL A 1 108 ? -18.270 -0.383 9.320 1.00 92.06 108 VAL A N 1
ATOM 804 C CA . VAL A 1 108 ? -17.410 0.552 8.574 1.00 92.06 108 VAL A CA 1
ATOM 805 C C . VAL A 1 108 ? -16.240 -0.185 7.916 1.00 92.06 108 VAL A C 1
ATOM 807 O O . VAL A 1 108 ? -15.299 -0.615 8.575 1.00 92.06 108 VAL A O 1
ATOM 810 N N . LYS A 1 109 ? -16.252 -0.234 6.577 1.00 92.88 109 LYS A N 1
ATOM 811 C CA . LYS A 1 109 ? -15.199 -0.868 5.752 1.00 92.88 109 LYS A CA 1
ATOM 812 C C . LYS A 1 109 ? -14.192 0.108 5.127 1.00 92.88 109 LYS A C 1
ATOM 814 O O . LYS A 1 109 ? -13.137 -0.313 4.654 1.00 92.88 109 LYS A O 1
ATOM 819 N N . TYR A 1 110 ? -14.509 1.407 5.063 1.00 94.62 110 TYR A N 1
ATOM 820 C CA . TYR A 1 110 ? -13.740 2.387 4.279 1.00 94.62 110 TYR A CA 1
ATOM 821 C C . TYR A 1 110 ? -13.427 3.671 5.051 1.00 94.62 110 TYR A C 1
ATOM 823 O O . TYR A 1 110 ? -14.307 4.272 5.665 1.00 94.62 110 TYR A O 1
ATOM 831 N N . CYS A 1 111 ? -12.196 4.175 4.910 1.00 91.81 111 CYS A N 1
ATOM 832 C CA . CYS A 1 111 ? -11.732 5.364 5.633 1.00 91.81 111 CYS A CA 1
ATOM 833 C C . CYS A 1 111 ? -12.305 6.703 5.118 1.00 91.81 111 CYS A C 1
ATOM 835 O O . CYS A 1 111 ? -12.236 7.719 5.811 1.00 91.81 111 CYS A O 1
ATOM 837 N N . SER A 1 112 ? -12.801 6.756 3.877 1.00 91.25 112 SER A N 1
ATOM 838 C CA . SER A 1 112 ? -13.297 7.986 3.243 1.00 91.25 112 SER A CA 1
ATOM 839 C C . SER A 1 112 ? -14.278 7.702 2.106 1.00 91.25 112 SER A C 1
ATOM 841 O O . SER A 1 112 ? -14.311 6.593 1.573 1.00 91.25 112 SER A O 1
ATOM 843 N N . ALA A 1 113 ? -15.034 8.725 1.688 1.00 92.94 113 ALA A N 1
ATOM 844 C CA . ALA A 1 113 ? -15.936 8.639 0.536 1.00 92.94 113 ALA A CA 1
ATOM 845 C C . ALA A 1 113 ? -15.197 8.216 -0.747 1.00 92.94 113 ALA A C 1
ATOM 847 O O . ALA A 1 113 ? -15.664 7.328 -1.451 1.00 92.94 113 ALA A O 1
ATOM 848 N N . ARG A 1 114 ? -13.988 8.750 -0.984 1.00 93.81 114 ARG A N 1
ATOM 849 C CA . ARG A 1 114 ? -13.127 8.342 -2.110 1.00 93.81 114 ARG A CA 1
ATOM 850 C C . ARG A 1 114 ? -12.767 6.854 -2.072 1.00 93.81 114 ARG A C 1
ATOM 852 O O . ARG A 1 114 ? -12.717 6.214 -3.111 1.00 93.81 114 ARG A O 1
ATOM 859 N N . CYS A 1 115 ? -12.487 6.299 -0.891 1.00 94.81 115 CYS A N 1
ATOM 860 C CA . CYS A 1 115 ? -12.194 4.867 -0.760 1.00 94.81 115 CYS A CA 1
ATOM 861 C C . CYS A 1 115 ? -13.447 3.998 -0.906 1.00 94.81 115 CYS A C 1
ATOM 863 O O . CYS A 1 115 ? -13.333 2.863 -1.343 1.00 94.81 115 CYS A O 1
ATOM 865 N N . ARG A 1 116 ? -14.627 4.530 -0.570 1.00 93.94 116 ARG A N 1
ATOM 866 C CA . ARG A 1 116 ? -15.908 3.848 -0.782 1.00 93.94 116 ARG A CA 1
ATOM 867 C C . ARG A 1 116 ? -16.283 3.779 -2.263 1.00 93.94 116 ARG A C 1
ATOM 869 O O . ARG A 1 116 ? -16.785 2.755 -2.704 1.00 93.94 116 ARG A O 1
ATOM 876 N N . SER A 1 117 ? -16.052 4.850 -3.025 1.00 94.06 117 SER A N 1
ATOM 877 C CA . SER A 1 117 ? -16.333 4.864 -4.468 1.00 94.06 117 SER A CA 1
ATOM 878 C C . SER A 1 117 ? -15.268 4.135 -5.289 1.00 94.06 117 SER A C 1
ATOM 880 O O . SER A 1 117 ? -15.557 3.631 -6.373 1.00 94.06 117 SER A O 1
ATOM 882 N N . ARG A 1 118 ? -14.035 4.040 -4.778 1.00 91.88 118 ARG A N 1
ATOM 883 C CA . ARG A 1 118 ? -12.954 3.312 -5.440 1.00 91.88 118 ARG A CA 1
ATOM 884 C C . ARG A 1 118 ? -13.058 1.807 -5.189 1.00 91.88 118 ARG A C 1
ATOM 886 O O . ARG A 1 118 ? -12.713 1.329 -4.109 1.00 91.88 118 ARG A O 1
ATOM 893 N N . ARG A 1 119 ? -13.418 1.062 -6.234 1.00 88.81 119 ARG A N 1
ATOM 894 C CA . ARG A 1 119 ? -13.340 -0.404 -6.243 1.00 88.81 119 ARG A CA 1
ATOM 895 C C . ARG A 1 119 ? -11.885 -0.859 -6.369 1.00 88.81 119 ARG A C 1
ATOM 897 O O . ARG A 1 119 ? -11.135 -0.308 -7.179 1.00 88.81 119 ARG A O 1
ATOM 904 N N . THR A 1 120 ? -11.495 -1.840 -5.560 1.00 92.69 120 THR A N 1
ATOM 905 C CA . THR A 1 120 ? -10.290 -2.640 -5.803 1.00 92.69 120 THR A CA 1
ATOM 906 C C . THR A 1 120 ? -10.556 -3.514 -7.024 1.00 92.69 120 THR A C 1
ATOM 908 O O . THR A 1 120 ? -11.644 -4.069 -7.166 1.00 92.69 120 THR A O 1
ATOM 911 N N . GLY A 1 121 ? -9.613 -3.557 -7.960 1.00 94.88 121 GLY A N 1
ATOM 912 C CA . GLY A 1 121 ? -9.789 -4.262 -9.233 1.00 94.88 121 GLY A CA 1
ATOM 913 C C . GLY A 1 121 ? -8.582 -5.111 -9.604 1.00 94.88 121 GLY A C 1
ATOM 914 O O . GLY A 1 121 ? -7.667 -5.280 -8.804 1.00 94.88 121 GLY A O 1
ATOM 915 N N . ARG A 1 122 ? -8.547 -5.595 -10.850 1.00 96.94 122 ARG A N 1
ATOM 916 C CA . ARG A 1 122 ? -7.485 -6.492 -11.328 1.00 96.94 122 ARG A CA 1
ATOM 917 C C . ARG A 1 122 ? -6.073 -5.929 -11.128 1.00 96.94 122 ARG A C 1
ATOM 919 O O . ARG A 1 122 ? -5.234 -6.610 -10.566 1.00 96.94 122 ARG A O 1
ATOM 926 N N . ILE A 1 123 ? -5.864 -4.648 -11.445 1.00 97.00 123 ILE A N 1
ATOM 927 C CA . ILE A 1 123 ? -4.573 -3.961 -11.238 1.00 97.00 123 ILE A CA 1
ATOM 928 C C . ILE A 1 123 ? -4.144 -3.980 -9.764 1.00 97.00 123 ILE A C 1
ATOM 930 O O . ILE A 1 123 ? -2.960 -4.065 -9.469 1.00 97.00 123 ILE A O 1
ATOM 934 N N . ASP A 1 124 ? -5.091 -3.842 -8.831 1.00 97.56 124 ASP A N 1
ATOM 935 C CA . ASP A 1 124 ? -4.785 -3.863 -7.400 1.00 97.56 124 ASP A CA 1
ATOM 936 C C . ASP A 1 124 ? -4.322 -5.266 -6.956 1.00 97.56 124 ASP A C 1
ATOM 938 O O . ASP A 1 124 ? -3.408 -5.333 -6.140 1.00 97.56 124 ASP A O 1
ATOM 942 N N . ALA A 1 125 ? -4.894 -6.337 -7.522 1.00 97.56 125 ALA A N 1
ATOM 943 C CA . ALA A 1 125 ? -4.474 -7.722 -7.289 1.00 97.56 125 ALA A CA 1
ATOM 944 C C . ALA A 1 125 ? -3.118 -8.033 -7.946 1.00 97.56 125 ALA A C 1
ATOM 946 O O . ALA A 1 125 ? -2.215 -8.519 -7.274 1.00 97.56 125 ALA A O 1
ATOM 947 N N . ASP A 1 126 ? -2.918 -7.636 -9.209 1.00 98.19 126 ASP A N 1
ATOM 948 C CA . ASP A 1 126 ? -1.641 -7.835 -9.909 1.00 98.19 126 ASP A CA 1
ATOM 949 C C . ASP A 1 126 ? -0.476 -7.152 -9.156 1.00 98.19 126 ASP A C 1
ATOM 951 O O . ASP A 1 126 ? 0.639 -7.664 -9.110 1.00 98.19 126 ASP A O 1
ATOM 955 N N . LEU A 1 127 ? -0.726 -5.997 -8.523 1.00 98.38 127 LEU A N 1
ATOM 956 C CA . LEU A 1 127 ? 0.260 -5.299 -7.688 1.00 98.38 127 LEU A CA 1
ATOM 957 C C . LEU A 1 127 ? 0.585 -6.039 -6.383 1.00 98.38 127 LEU A C 1
ATOM 959 O O . LEU A 1 127 ? 1.722 -5.955 -5.912 1.00 98.38 127 LEU A O 1
ATOM 963 N N . GLU A 1 128 ? -0.390 -6.716 -5.778 1.00 98.38 128 GLU A N 1
ATOM 964 C CA . GLU A 1 128 ? -0.175 -7.546 -4.587 1.00 98.38 128 GLU A CA 1
ATOM 965 C C . GLU A 1 128 ? 0.665 -8.772 -4.939 1.00 98.38 128 GLU A C 1
ATOM 967 O O . GLU A 1 128 ? 1.723 -8.979 -4.337 1.00 98.38 128 GLU A O 1
ATOM 972 N N . ASP A 1 129 ? 0.258 -9.497 -5.980 1.00 98.38 129 ASP A N 1
ATOM 973 C CA . ASP A 1 129 ? 0.955 -10.678 -6.488 1.00 98.38 129 ASP A CA 1
ATOM 974 C C . ASP A 1 129 ? 2.396 -10.341 -6.876 1.00 98.38 129 ASP A C 1
ATOM 976 O O . ASP A 1 129 ? 3.341 -11.015 -6.460 1.00 98.38 129 ASP A O 1
ATOM 980 N N . GLU A 1 130 ? 2.596 -9.246 -7.611 1.00 98.44 130 GLU A N 1
ATOM 981 C CA . GLU A 1 130 ? 3.925 -8.833 -8.048 1.00 98.44 130 GLU A CA 1
ATOM 982 C C . GLU A 1 130 ? 4.816 -8.403 -6.876 1.00 98.44 130 GLU A C 1
ATOM 984 O O . GLU A 1 130 ? 6.015 -8.689 -6.863 1.00 98.44 130 GLU A O 1
ATOM 989 N N . THR A 1 131 ? 4.244 -7.768 -5.849 1.00 97.81 131 THR A N 1
ATOM 990 C CA . THR A 1 131 ? 4.984 -7.440 -4.622 1.00 97.81 131 THR A CA 1
ATOM 991 C C . THR A 1 131 ? 5.470 -8.714 -3.927 1.00 97.81 131 THR A C 1
ATOM 993 O O . THR A 1 131 ? 6.643 -8.807 -3.556 1.00 97.81 131 THR A O 1
ATOM 996 N N . LEU A 1 132 ? 4.604 -9.721 -3.788 1.00 96.50 132 LEU A N 1
ATOM 997 C CA . LEU A 1 132 ? 4.964 -11.007 -3.188 1.00 96.50 132 LEU A CA 1
ATOM 998 C C . LEU A 1 132 ? 5.971 -11.783 -4.048 1.00 96.50 132 LEU A C 1
ATOM 1000 O O . LEU A 1 132 ? 6.901 -12.396 -3.510 1.00 96.50 132 LEU A O 1
ATOM 1004 N N . ARG A 1 133 ? 5.850 -11.714 -5.377 1.00 96.69 133 ARG A N 1
ATOM 1005 C CA . ARG A 1 133 ? 6.792 -12.323 -6.326 1.00 96.69 133 ARG A CA 1
ATOM 1006 C C . ARG A 1 133 ? 8.184 -11.714 -6.198 1.00 96.69 133 ARG A C 1
ATOM 1008 O O . ARG A 1 133 ? 9.161 -12.451 -6.068 1.00 96.69 133 ARG A O 1
ATOM 1015 N N . LEU A 1 134 ? 8.278 -10.384 -6.163 1.00 96.88 134 LEU A N 1
ATOM 1016 C CA . LEU A 1 134 ? 9.531 -9.655 -5.952 1.00 96.88 134 LEU A CA 1
ATOM 1017 C C . LEU A 1 134 ? 10.206 -10.034 -4.630 1.00 96.88 134 LEU A C 1
ATOM 1019 O O . LEU A 1 134 ? 11.415 -10.262 -4.595 1.00 96.88 134 LEU A O 1
ATOM 1023 N N . LEU A 1 135 ? 9.432 -10.128 -3.547 1.00 95.94 135 LEU A N 1
ATOM 1024 C CA . LEU A 1 135 ? 9.940 -10.547 -2.239 1.00 95.94 135 LEU A CA 1
ATOM 1025 C C . LEU A 1 135 ? 10.437 -11.995 -2.254 1.00 95.94 135 LEU A C 1
ATOM 1027 O O . LEU A 1 135 ? 11.472 -12.302 -1.669 1.00 95.94 135 LEU A O 1
ATOM 1031 N N . SER A 1 136 ? 9.710 -12.884 -2.929 1.00 93.19 136 SER A N 1
ATOM 1032 C CA . SER A 1 136 ? 10.087 -14.295 -3.065 1.00 93.19 136 SER A CA 1
ATOM 1033 C C . SER A 1 136 ? 11.368 -14.467 -3.879 1.00 93.19 136 SER A C 1
ATOM 1035 O O . SER A 1 136 ? 12.223 -15.254 -3.493 1.00 93.19 136 SER A O 1
ATOM 1037 N N . ALA A 1 137 ? 11.541 -13.687 -4.948 1.00 93.94 137 ALA A N 1
ATOM 1038 C CA . ALA A 1 137 ? 12.727 -13.740 -5.798 1.00 93.94 137 ALA A CA 1
ATOM 1039 C C . ALA A 1 137 ? 14.009 -13.242 -5.105 1.00 93.94 137 ALA A C 1
ATOM 1041 O O . ALA A 1 137 ? 15.097 -13.688 -5.455 1.00 93.94 137 ALA A O 1
ATOM 1042 N N . ARG A 1 138 ? 13.905 -12.311 -4.146 1.00 91.06 138 ARG A N 1
ATOM 1043 C CA . ARG A 1 138 ? 15.076 -11.762 -3.435 1.00 91.06 138 ARG A CA 1
ATOM 1044 C C . ARG A 1 138 ? 15.523 -12.604 -2.242 1.00 91.06 138 ARG A C 1
ATOM 1046 O O . ARG A 1 138 ? 16.704 -12.588 -1.916 1.00 91.06 138 ARG A O 1
ATOM 1053 N N . GLY A 1 139 ? 14.590 -13.310 -1.602 1.00 82.12 139 GLY A N 1
ATOM 1054 C CA . GLY A 1 139 ? 14.854 -14.094 -0.397 1.00 82.12 139 GLY A CA 1
ATOM 1055 C C . GLY A 1 139 ? 15.200 -13.253 0.843 1.00 82.12 139 GLY A C 1
ATOM 1056 O O . GLY A 1 139 ? 15.453 -12.048 0.779 1.00 82.12 139 GLY A O 1
ATOM 1057 N N . GLY A 1 140 ? 15.191 -13.910 2.005 1.00 81.19 140 GLY A N 1
ATOM 1058 C CA . GLY A 1 140 ? 15.633 -13.337 3.280 1.00 81.19 140 GLY A CA 1
ATOM 1059 C C . GLY A 1 140 ? 14.902 -12.055 3.703 1.00 81.19 140 GLY A C 1
ATOM 1060 O O . GLY A 1 140 ? 13.690 -11.914 3.542 1.00 81.19 140 GLY A O 1
ATOM 1061 N N . SER A 1 141 ? 15.663 -11.115 4.268 1.00 76.81 141 SER A N 1
ATOM 1062 C CA . SER A 1 141 ? 15.180 -9.825 4.781 1.00 76.81 141 SER A CA 1
ATOM 1063 C C . SER A 1 141 ? 15.181 -8.703 3.732 1.00 76.81 141 SER A C 1
ATOM 1065 O O . SER A 1 141 ? 15.032 -7.526 4.079 1.00 76.81 141 SER A O 1
ATOM 1067 N N . ALA A 1 142 ? 15.348 -9.044 2.450 1.00 88.50 142 ALA A N 1
ATOM 1068 C CA . ALA A 1 142 ? 15.410 -8.068 1.376 1.00 88.50 142 ALA A CA 1
ATOM 1069 C C . ALA A 1 142 ? 14.087 -7.298 1.241 1.00 88.50 142 ALA A C 1
ATOM 1071 O O . ALA A 1 142 ? 12.997 -7.866 1.315 1.00 88.50 142 ALA A O 1
ATOM 1072 N N . ALA A 1 143 ? 14.192 -5.986 1.012 1.00 92.81 143 ALA A N 1
ATOM 1073 C CA . ALA A 1 143 ? 13.037 -5.100 0.948 1.00 92.81 143 ALA A CA 1
ATOM 1074 C C . ALA A 1 143 ? 12.846 -4.501 -0.453 1.00 92.81 143 ALA A C 1
ATOM 1076 O O . ALA A 1 143 ? 13.803 -4.022 -1.066 1.00 92.81 143 ALA A O 1
ATOM 1077 N N . VAL A 1 144 ? 11.611 -4.494 -0.951 1.00 95.81 144 VAL A N 1
ATOM 1078 C CA . VAL A 1 144 ? 11.194 -3.976 -2.269 1.00 95.81 144 VAL A CA 1
ATOM 1079 C C . VAL A 1 144 ? 10.546 -2.600 -2.123 1.00 95.81 144 VAL A C 1
ATOM 1081 O O . VAL A 1 144 ? 10.014 -2.279 -1.063 1.00 95.81 144 VAL A O 1
ATOM 1084 N N . CYS A 1 145 ? 10.588 -1.749 -3.149 1.00 95.19 145 CYS A N 1
ATOM 1085 C CA . CYS A 1 145 ? 9.856 -0.477 -3.131 1.00 95.19 145 CYS A CA 1
ATOM 1086 C C . CYS A 1 145 ? 8.527 -0.598 -3.904 1.00 95.19 145 CYS A C 1
ATOM 1088 O O . CYS A 1 145 ? 8.474 -1.306 -4.908 1.00 95.19 145 CYS A O 1
ATOM 1090 N N . PRO A 1 146 ? 7.451 0.112 -3.505 1.00 96.25 146 PRO A N 1
ATOM 1091 C CA . PRO A 1 146 ? 6.165 0.033 -4.210 1.00 96.25 146 PRO A CA 1
ATOM 1092 C C . PRO A 1 146 ? 6.238 0.406 -5.698 1.00 96.25 146 PRO A C 1
ATOM 1094 O O . PRO A 1 146 ? 5.516 -0.152 -6.520 1.00 96.25 146 PRO A O 1
ATOM 1097 N N . SER A 1 147 ? 7.124 1.338 -6.065 1.00 97.06 147 SER A N 1
ATOM 1098 C CA . SER A 1 147 ? 7.318 1.740 -7.461 1.00 97.06 147 SER A CA 1
ATOM 1099 C C . SER A 1 147 ? 7.927 0.634 -8.326 1.00 97.06 147 SER A C 1
ATOM 1101 O O . SER A 1 147 ? 7.730 0.646 -9.534 1.00 97.06 147 SER A O 1
ATOM 1103 N N . GLU A 1 148 ? 8.624 -0.344 -7.746 1.00 97.38 148 GLU A N 1
ATOM 1104 C CA . GLU A 1 148 ? 9.150 -1.488 -8.492 1.00 97.38 148 GLU A CA 1
ATOM 1105 C C . GLU A 1 148 ? 8.035 -2.435 -8.943 1.00 97.38 148 GLU A C 1
ATOM 1107 O O . GLU A 1 148 ? 7.997 -2.812 -10.112 1.00 97.38 148 GLU A O 1
ATOM 1112 N N . ALA A 1 149 ? 7.084 -2.747 -8.055 1.00 97.56 149 ALA A N 1
ATOM 1113 C CA . ALA A 1 149 ? 5.890 -3.507 -8.423 1.00 97.56 149 ALA A CA 1
ATOM 1114 C C . ALA A 1 149 ? 5.078 -2.759 -9.494 1.00 97.56 149 ALA A C 1
ATOM 1116 O O . ALA A 1 149 ? 4.690 -3.343 -10.502 1.00 97.56 149 ALA A O 1
ATOM 1117 N N . ALA A 1 150 ? 4.910 -1.439 -9.342 1.00 98.06 150 ALA A N 1
ATOM 1118 C CA . ALA A 1 150 ? 4.248 -0.606 -10.347 1.00 98.06 150 ALA A CA 1
ATOM 1119 C C . ALA A 1 150 ? 4.932 -0.680 -11.724 1.00 98.06 150 ALA A C 1
ATOM 1121 O O . ALA A 1 150 ? 4.254 -0.870 -12.732 1.00 98.06 150 ALA A O 1
ATOM 1122 N N . ARG A 1 151 ? 6.269 -0.587 -11.772 1.00 98.25 151 ARG A N 1
ATOM 1123 C CA . ARG A 1 151 ? 7.054 -0.695 -13.015 1.00 98.25 151 ARG A CA 1
ATOM 1124 C C . ARG A 1 151 ? 6.910 -2.050 -13.695 1.00 98.25 151 ARG A C 1
ATOM 1126 O O . ARG A 1 151 ? 6.982 -2.111 -14.915 1.00 98.25 151 ARG A O 1
ATOM 1133 N N . ARG A 1 152 ? 6.709 -3.123 -12.931 1.00 98.00 152 ARG A N 1
ATOM 1134 C CA . ARG A 1 152 ? 6.511 -4.466 -13.486 1.00 98.00 152 ARG A CA 1
ATOM 1135 C C . ARG A 1 152 ? 5.087 -4.701 -13.978 1.00 98.00 152 ARG A C 1
ATOM 1137 O O . ARG A 1 152 ? 4.921 -5.312 -15.025 1.00 98.00 152 ARG A O 1
ATOM 1144 N N . VAL A 1 153 ? 4.083 -4.173 -13.275 1.00 97.94 153 VAL A N 1
ATOM 1145 C CA . VAL A 1 153 ? 2.668 -4.318 -13.661 1.00 97.94 153 VAL A CA 1
ATOM 1146 C C . VAL A 1 153 ? 2.293 -3.405 -14.833 1.00 97.94 153 VAL A C 1
ATOM 1148 O O . VAL A 1 153 ? 1.551 -3.819 -15.719 1.00 97.94 153 VAL A O 1
ATOM 1151 N N . ARG A 1 154 ? 2.797 -2.163 -14.876 1.00 97.50 154 ARG A N 1
ATOM 1152 C CA . ARG A 1 154 ? 2.578 -1.233 -15.999 1.00 97.50 154 ARG A CA 1
ATOM 1153 C C . ARG A 1 154 ? 3.855 -0.490 -16.392 1.00 97.50 154 ARG A C 1
ATOM 1155 O O . ARG A 1 154 ? 4.003 0.672 -16.030 1.00 97.50 154 ARG A O 1
ATOM 1162 N N . PRO A 1 155 ? 4.747 -1.095 -17.193 1.00 97.00 155 PRO A N 1
ATOM 1163 C CA . PRO A 1 155 ? 6.019 -0.472 -17.571 1.00 97.00 155 PRO A CA 1
ATOM 1164 C C . PRO A 1 155 ? 5.885 0.922 -18.205 1.00 97.00 155 PRO A C 1
ATOM 1166 O O . PRO A 1 155 ? 6.683 1.805 -17.902 1.00 97.00 155 PRO A O 1
ATOM 1169 N N . ALA A 1 156 ? 4.858 1.135 -19.035 1.00 96.12 156 ALA A N 1
ATOM 1170 C CA . ALA A 1 156 ? 4.636 2.394 -19.751 1.00 96.12 156 ALA A CA 1
ATOM 1171 C C . ALA A 1 156 ? 3.932 3.491 -18.924 1.00 96.12 156 ALA A C 1
ATOM 1173 O O . ALA A 1 156 ? 4.048 4.663 -19.257 1.00 96.12 156 ALA A O 1
ATOM 1174 N N . ASP A 1 157 ? 3.206 3.129 -17.860 1.00 95.75 157 ASP A N 1
ATOM 1175 C CA . ASP A 1 157 ? 2.348 4.046 -17.085 1.00 95.75 157 ASP A CA 1
ATOM 1176 C C . ASP A 1 157 ? 2.387 3.703 -15.584 1.00 95.75 157 ASP A C 1
ATOM 1178 O O . ASP A 1 157 ? 1.377 3.584 -14.890 1.00 95.75 157 ASP A O 1
ATOM 1182 N N . TRP A 1 158 ? 3.588 3.434 -15.074 1.00 97.00 158 TRP A N 1
ATOM 1183 C CA . TRP A 1 158 ? 3.765 2.998 -13.689 1.00 97.00 158 TRP A CA 1
ATOM 1184 C C . TRP A 1 158 ? 3.492 4.137 -12.699 1.00 97.00 158 TRP A C 1
ATOM 1186 O O . TRP A 1 158 ? 3.007 3.879 -11.598 1.00 97.00 158 TRP A O 1
ATOM 1196 N N . GLU A 1 159 ? 3.771 5.386 -13.085 1.00 96.81 159 GLU A N 1
ATOM 1197 C CA . GLU A 1 159 ? 3.619 6.576 -12.238 1.00 96.81 159 GLU A CA 1
ATOM 1198 C C . GLU A 1 159 ? 2.167 6.787 -11.803 1.00 96.81 159 GLU A C 1
ATOM 1200 O O . GLU A 1 159 ? 1.901 7.007 -10.616 1.00 96.81 159 GLU A O 1
ATOM 1205 N N . SER A 1 160 ? 1.214 6.614 -12.726 1.00 96.88 160 SER A N 1
ATOM 1206 C CA . SER A 1 160 ? -0.218 6.787 -12.453 1.00 96.88 160 SER A CA 1
ATOM 1207 C C . SER A 1 160 ? -0.760 5.779 -11.429 1.00 96.88 160 SER A C 1
ATOM 1209 O O . SER A 1 160 ? -1.752 6.044 -10.738 1.00 96.88 160 SER A O 1
ATOM 1211 N N . ILE A 1 161 ? -0.092 4.627 -11.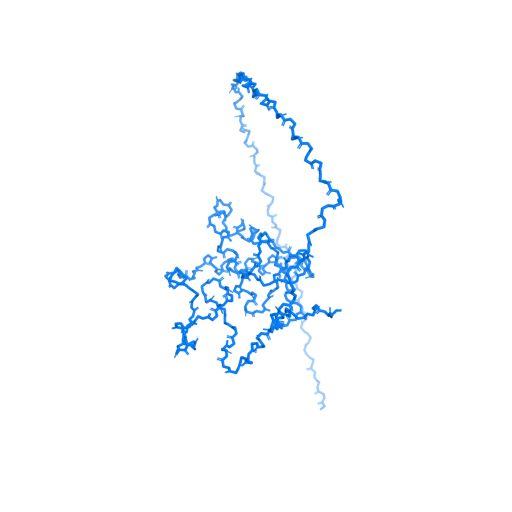279 1.00 96.44 161 ILE A N 1
ATOM 1212 C CA . ILE A 1 161 ? -0.501 3.545 -10.380 1.00 96.44 161 ILE A CA 1
ATOM 1213 C C . ILE A 1 161 ? 0.349 3.432 -9.108 1.00 96.44 161 ILE A C 1
ATOM 1215 O O . ILE A 1 161 ? 0.058 2.567 -8.280 1.00 96.44 161 ILE A O 1
ATOM 1219 N N . VAL A 1 162 ? 1.331 4.309 -8.863 1.00 95.44 162 VAL A N 1
ATOM 1220 C CA . VAL A 1 162 ? 2.186 4.233 -7.655 1.00 95.44 162 VAL A CA 1
ATOM 1221 C C . VAL A 1 162 ? 1.369 4.292 -6.361 1.00 95.44 162 VAL A C 1
ATOM 1223 O O . VAL A 1 162 ? 1.609 3.516 -5.436 1.00 95.44 162 VAL A O 1
ATOM 1226 N N . GLU A 1 163 ? 0.351 5.152 -6.284 1.00 94.31 163 GLU A N 1
ATOM 1227 C CA . GLU A 1 163 ? -0.527 5.204 -5.105 1.00 94.31 163 GLU A CA 1
ATOM 1228 C C . GLU A 1 163 ? -1.386 3.940 -4.946 1.00 94.31 163 GLU A C 1
ATOM 1230 O O . GLU A 1 163 ? -1.760 3.570 -3.827 1.00 94.31 163 GLU A O 1
ATOM 1235 N N . ARG A 1 164 ? -1.669 3.233 -6.048 1.00 96.69 164 ARG A N 1
ATOM 1236 C CA . ARG A 1 164 ? -2.290 1.904 -5.994 1.00 96.69 164 ARG A CA 1
ATOM 1237 C C . ARG A 1 164 ? -1.303 0.864 -5.474 1.00 96.69 164 ARG A C 1
ATOM 1239 O O . ARG A 1 164 ? -1.682 0.083 -4.613 1.00 96.69 164 ARG A O 1
ATOM 1246 N N . ALA A 1 165 ? -0.038 0.921 -5.888 1.00 97.00 165 ALA A N 1
ATOM 1247 C CA . ALA A 1 165 ? 1.011 0.036 -5.380 1.00 97.00 165 ALA A CA 1
ATOM 1248 C C . ALA A 1 165 ? 1.258 0.245 -3.877 1.00 97.00 165 ALA A C 1
ATOM 1250 O O . ALA A 1 165 ? 1.368 -0.709 -3.111 1.00 97.00 165 ALA A O 1
ATOM 1251 N N . ARG A 1 166 ? 1.238 1.500 -3.409 1.00 96.12 166 ARG A N 1
ATOM 1252 C CA . ARG A 1 166 ? 1.260 1.818 -1.972 1.00 96.12 166 ARG A CA 1
ATOM 1253 C C . ARG A 1 166 ? 0.048 1.253 -1.233 1.00 96.12 166 ARG A C 1
ATOM 1255 O O . ARG A 1 166 ? 0.181 0.823 -0.092 1.00 96.12 166 ARG A O 1
ATOM 1262 N N . ALA A 1 167 ? -1.136 1.283 -1.848 1.00 96.38 167 ALA A N 1
ATOM 1263 C CA . ALA A 1 167 ? -2.337 0.679 -1.275 1.00 96.38 167 ALA A CA 1
ATOM 1264 C C . ALA A 1 167 ? -2.252 -0.852 -1.214 1.00 96.38 167 ALA A C 1
ATOM 1266 O O . ALA A 1 167 ? -2.606 -1.408 -0.181 1.00 96.38 167 ALA A O 1
ATOM 1267 N N . ALA A 1 168 ? -1.729 -1.503 -2.256 1.00 97.50 168 ALA A N 1
ATOM 1268 C CA . ALA A 1 168 ? -1.462 -2.940 -2.278 1.00 97.50 168 ALA A CA 1
ATOM 1269 C C . ALA A 1 168 ? -0.522 -3.358 -1.143 1.00 97.50 168 ALA A C 1
ATOM 1271 O O . ALA A 1 168 ? -0.870 -4.224 -0.347 1.00 97.50 168 ALA A O 1
ATOM 1272 N N . ALA A 1 169 ? 0.603 -2.656 -0.972 1.00 96.88 169 ALA A N 1
ATOM 1273 C CA . ALA A 1 169 ? 1.527 -2.914 0.133 1.00 96.88 169 ALA A CA 1
ATOM 1274 C C . ALA A 1 169 ? 0.844 -2.827 1.511 1.00 96.88 169 ALA A C 1
ATOM 1276 O O . ALA A 1 169 ? 1.083 -3.665 2.373 1.00 96.88 169 ALA A O 1
ATOM 1277 N N . ARG A 1 170 ? -0.043 -1.843 1.713 1.00 96.25 170 ARG A N 1
ATOM 1278 C CA . ARG A 1 170 ? -0.814 -1.712 2.960 1.00 96.25 170 ARG A CA 1
ATOM 1279 C C . ARG A 1 170 ? -1.833 -2.826 3.162 1.00 96.25 170 ARG A C 1
ATOM 1281 O O . ARG A 1 170 ? -2.026 -3.261 4.286 1.00 96.25 170 ARG A O 1
ATOM 1288 N N . ARG A 1 171 ? -2.500 -3.280 2.098 1.00 96.25 171 ARG A N 1
ATOM 1289 C CA . ARG A 1 171 ? -3.440 -4.408 2.190 1.00 96.25 171 ARG A CA 1
ATOM 1290 C C . ARG A 1 171 ? -2.703 -5.702 2.537 1.00 96.25 171 ARG A C 1
ATOM 1292 O O . ARG A 1 171 ? -3.165 -6.421 3.413 1.00 96.25 171 ARG A O 1
ATOM 1299 N N . LEU A 1 172 ? -1.525 -5.931 1.954 1.00 96.06 172 LEU A N 1
ATOM 1300 C CA . LEU A 1 172 ? -0.656 -7.055 2.317 1.00 96.06 172 LEU A CA 1
ATOM 1301 C C . LEU A 1 172 ? -0.167 -6.981 3.772 1.00 96.06 172 LEU A C 1
ATOM 1303 O O . LEU A 1 172 ? -0.074 -8.012 4.433 1.00 96.06 172 LEU A O 1
ATOM 1307 N N . GLU A 1 173 ? 0.149 -5.785 4.276 1.00 95.50 173 GLU A N 1
ATOM 1308 C CA . GLU A 1 173 ? 0.580 -5.588 5.669 1.00 95.50 173 GLU A CA 1
ATOM 1309 C C . GLU A 1 173 ? -0.574 -5.828 6.647 1.00 95.50 173 GLU A C 1
ATOM 1311 O O . GLU A 1 173 ? -0.414 -6.564 7.617 1.00 95.50 173 GLU A O 1
ATOM 1316 N N . ALA A 1 174 ? -1.768 -5.325 6.326 1.00 93.12 174 ALA A N 1
ATOM 1317 C CA . ALA A 1 174 ? -2.984 -5.601 7.083 1.00 93.12 174 ALA A CA 1
ATOM 1318 C C . ALA A 1 174 ? -3.377 -7.091 7.072 1.00 93.12 174 ALA A C 1
ATOM 1320 O O . ALA A 1 174 ? -3.953 -7.574 8.042 1.00 93.12 174 ALA A O 1
ATOM 1321 N N . ALA A 1 175 ? -3.063 -7.814 5.993 1.00 92.38 175 ALA A N 1
ATOM 1322 C CA . ALA A 1 175 ? -3.224 -9.265 5.899 1.00 92.38 175 ALA A CA 1
ATOM 1323 C C . ALA A 1 175 ? -2.096 -10.050 6.601 1.00 92.38 175 ALA A C 1
ATOM 1325 O O . ALA A 1 175 ? -2.171 -11.271 6.710 1.00 92.38 175 ALA A O 1
ATOM 1326 N N . GLY A 1 176 ? 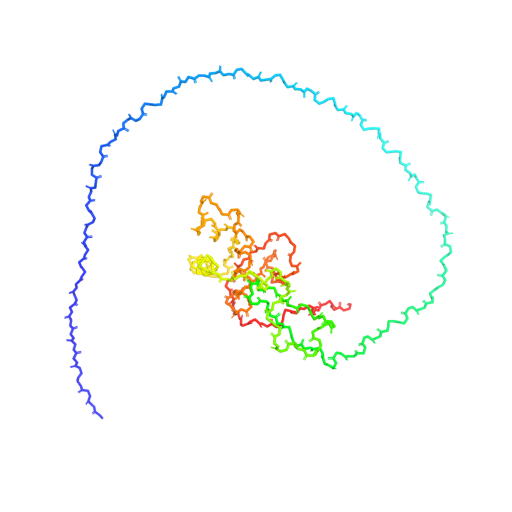-1.046 -9.373 7.080 1.00 92.38 176 GLY A N 1
ATOM 1327 C CA . GLY A 1 176 ? 0.074 -9.994 7.787 1.00 92.38 176 GLY A CA 1
ATOM 1328 C C . GLY A 1 176 ? 1.110 -10.679 6.894 1.00 92.38 176 GLY A C 1
ATOM 1329 O O . GLY A 1 176 ? 1.961 -11.402 7.404 1.00 92.38 176 GLY A O 1
ATOM 1330 N N . HIS A 1 177 ? 1.080 -10.466 5.575 1.00 93.62 177 HIS A N 1
ATOM 1331 C CA . HIS A 1 177 ? 2.042 -11.077 4.648 1.00 93.62 177 HIS A CA 1
ATOM 1332 C C . HIS A 1 177 ? 3.382 -10.333 4.592 1.00 93.62 177 HIS A C 1
ATOM 1334 O O . HIS A 1 177 ? 4.425 -10.918 4.283 1.00 93.62 177 HIS A O 1
ATOM 1340 N N . VAL A 1 178 ? 3.360 -9.026 4.859 1.00 94.94 178 VAL A N 1
ATOM 1341 C CA . VAL A 1 178 ? 4.524 -8.147 4.726 1.00 94.94 178 VAL A CA 1
ATOM 1342 C C . VAL A 1 178 ? 4.620 -7.166 5.884 1.00 94.94 178 VAL A C 1
ATOM 1344 O O . VAL A 1 178 ? 3.635 -6.852 6.541 1.00 94.94 178 VAL A O 1
ATOM 1347 N N . GLU A 1 179 ? 5.816 -6.633 6.087 1.00 94.25 179 GLU A N 1
ATOM 1348 C CA . GLU A 1 179 ? 6.089 -5.496 6.957 1.00 94.25 179 GLU A CA 1
ATOM 1349 C C . GLU A 1 179 ? 6.489 -4.300 6.098 1.00 94.25 179 GLU A C 1
ATOM 1351 O O . GLU A 1 179 ? 7.221 -4.440 5.112 1.00 94.25 179 GLU A O 1
ATOM 1356 N N . ILE A 1 180 ? 6.075 -3.102 6.500 1.00 94.75 180 ILE A N 1
ATOM 1357 C CA . ILE A 1 180 ? 6.529 -1.865 5.867 1.00 94.75 180 ILE A CA 1
ATOM 1358 C C . ILE A 1 180 ? 7.632 -1.249 6.720 1.00 94.75 180 ILE A C 1
ATOM 1360 O O . ILE A 1 180 ? 7.494 -1.118 7.934 1.00 94.75 180 ILE A O 1
ATOM 1364 N N . VAL A 1 181 ? 8.750 -0.901 6.078 1.00 94.44 181 VAL A N 1
ATOM 1365 C CA . VAL A 1 181 ? 9.974 -0.457 6.746 1.00 94.44 181 VAL A CA 1
ATOM 1366 C C . VAL A 1 181 ? 10.507 0.863 6.185 1.00 94.44 181 VAL A C 1
ATOM 1368 O O . VAL A 1 181 ? 10.483 1.114 4.975 1.00 94.44 181 VAL A O 1
ATOM 1371 N N . GLN A 1 182 ? 11.049 1.698 7.072 1.00 93.75 182 GLN A N 1
ATOM 1372 C CA . GLN A 1 182 ? 11.824 2.900 6.752 1.00 93.75 182 GLN A CA 1
ATOM 1373 C C . GLN A 1 182 ? 13.082 2.918 7.624 1.00 93.75 182 GLN A C 1
ATOM 1375 O O . GLN A 1 182 ? 13.012 2.651 8.819 1.00 93.75 182 GLN A O 1
ATOM 1380 N N . GLY A 1 183 ? 14.254 3.158 7.023 1.00 88.38 183 GLY A N 1
ATOM 1381 C CA . GLY A 1 183 ? 15.531 3.103 7.753 1.00 88.38 183 GLY A CA 1
ATOM 1382 C C . GLY A 1 183 ? 15.788 1.760 8.458 1.00 88.38 183 G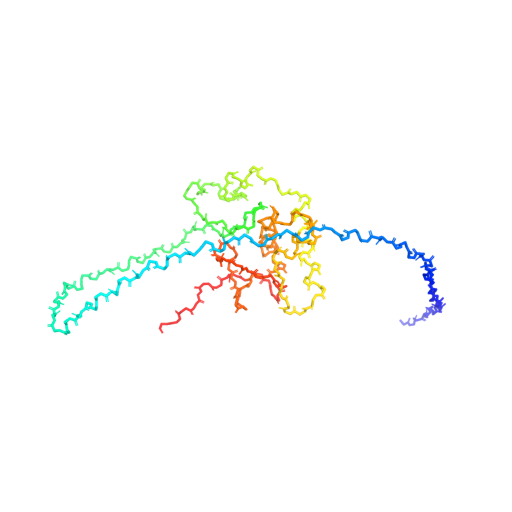LY A C 1
ATOM 1383 O O . GLY A 1 183 ? 16.398 1.734 9.517 1.00 88.38 183 GLY A O 1
ATOM 1384 N N . GLY A 1 184 ? 15.254 0.654 7.922 1.00 87.12 184 GLY A N 1
ATOM 1385 C CA . GLY A 1 184 ? 15.368 -0.690 8.509 1.00 87.12 184 GLY A CA 1
ATOM 1386 C C . GLY A 1 184 ? 14.376 -1.010 9.637 1.00 87.12 184 GLY A C 1
ATOM 1387 O O . GLY A 1 184 ? 14.277 -2.169 10.032 1.00 87.12 184 GLY A O 1
ATOM 1388 N N . ARG A 1 185 ? 13.602 -0.030 10.118 1.00 89.19 185 ARG A N 1
ATOM 1389 C CA . ARG A 1 185 ? 12.617 -0.198 11.201 1.00 89.19 185 ARG A CA 1
ATOM 1390 C C . ARG A 1 185 ? 11.207 -0.371 10.643 1.00 89.19 185 ARG A C 1
ATOM 1392 O O . ARG A 1 185 ? 10.861 0.299 9.670 1.00 89.19 185 ARG A O 1
ATOM 1399 N N . ARG A 1 186 ? 10.390 -1.231 11.269 1.00 92.56 186 ARG A N 1
ATOM 1400 C CA . ARG A 1 186 ? 8.955 -1.349 10.955 1.00 92.56 186 ARG A CA 1
ATOM 1401 C C . ARG A 1 186 ? 8.247 -0.031 11.284 1.00 92.56 186 ARG A C 1
ATOM 1403 O O . ARG A 1 186 ? 8.476 0.539 12.347 1.00 92.56 186 ARG A O 1
ATOM 1410 N N . VAL A 1 187 ? 7.403 0.442 10.371 1.00 92.44 187 VAL A N 1
ATOM 1411 C CA . VAL A 1 187 ? 6.616 1.677 10.507 1.00 92.44 187 VAL A CA 1
ATOM 1412 C C . VAL A 1 187 ? 5.161 1.427 10.119 1.00 92.44 187 VAL A C 1
ATOM 1414 O O . VAL A 1 187 ? 4.891 0.600 9.248 1.00 92.44 187 VAL A O 1
ATOM 1417 N N . ASP A 1 188 ? 4.225 2.167 10.722 1.00 86.81 188 ASP A N 1
ATOM 1418 C CA . ASP A 1 188 ? 2.834 2.174 10.259 1.00 86.81 188 ASP A CA 1
ATOM 1419 C C . ASP A 1 188 ? 2.758 2.882 8.896 1.00 86.81 188 ASP A C 1
ATOM 1421 O O . ASP A 1 188 ? 3.073 4.074 8.777 1.00 86.81 188 ASP A O 1
ATOM 1425 N N . PRO A 1 189 ? 2.306 2.193 7.843 1.00 83.50 189 PRO A N 1
ATOM 1426 C CA . PRO A 1 189 ? 2.258 2.760 6.502 1.00 83.50 189 PRO A CA 1
ATOM 1427 C C . PRO A 1 189 ? 1.183 3.836 6.304 1.00 83.50 189 PRO A C 1
ATOM 1429 O O . PRO A 1 189 ? 1.129 4.478 5.249 1.00 83.50 189 PRO A O 1
ATOM 1432 N N . SER A 1 190 ? 0.293 4.013 7.279 1.00 82.62 190 SER A N 1
ATOM 1433 C CA . SER A 1 190 ? -0.735 5.054 7.294 1.00 82.62 190 SER A CA 1
ATOM 1434 C C . SER A 1 190 ? -0.176 6.407 7.728 1.00 82.62 190 SER A C 1
ATOM 1436 O O . SER A 1 190 ? -0.715 7.436 7.318 1.00 82.62 190 SER A O 1
ATOM 1438 N N . THR A 1 191 ? 0.897 6.404 8.524 1.00 83.81 191 THR A N 1
ATOM 1439 C CA . THR A 1 191 ? 1.539 7.600 9.093 1.00 83.81 191 THR A CA 1
ATOM 1440 C C . THR A 1 191 ? 2.931 7.861 8.514 1.00 83.81 191 THR A C 1
ATOM 1442 O O . THR A 1 191 ? 3.384 9.007 8.519 1.00 83.81 191 THR A O 1
ATOM 1445 N N . ALA A 1 192 ? 3.580 6.833 7.954 1.00 83.12 192 ALA A N 1
ATOM 1446 C CA . ALA A 1 192 ? 4.873 6.925 7.285 1.00 83.12 192 ALA A CA 1
ATOM 1447 C C . ALA A 1 192 ? 4.891 8.014 6.196 1.00 83.12 192 ALA A C 1
ATOM 1449 O O . ALA A 1 192 ? 4.146 7.967 5.209 1.00 83.12 192 ALA A O 1
ATOM 1450 N N . LYS A 1 193 ? 5.786 8.992 6.357 1.00 83.56 193 LYS A N 1
ATOM 1451 C CA . LYS A 1 193 ? 6.020 10.065 5.383 1.00 83.56 193 LYS A CA 1
ATOM 1452 C C . LYS A 1 193 ? 7.157 9.677 4.444 1.00 83.56 193 LYS A C 1
ATOM 1454 O O . LYS A 1 193 ? 8.173 9.141 4.874 1.00 83.56 193 LYS A O 1
ATOM 1459 N N . GLY A 1 194 ? 7.007 9.993 3.160 1.00 88.69 194 GLY A N 1
ATOM 1460 C CA . GLY A 1 194 ? 8.040 9.733 2.157 1.00 88.69 194 GLY A CA 1
ATOM 1461 C C . GLY A 1 194 ? 8.139 8.262 1.724 1.00 88.69 194 GLY A C 1
ATOM 1462 O O . GLY A 1 194 ? 7.213 7.477 1.960 1.00 88.69 194 GLY A O 1
ATOM 1463 N N . PRO A 1 195 ? 9.216 7.886 1.011 1.00 91.62 195 PRO A N 1
ATOM 1464 C CA . PRO A 1 195 ? 9.415 6.539 0.485 1.00 91.62 195 PRO A CA 1
ATOM 1465 C C . PRO A 1 195 ? 9.515 5.500 1.602 1.00 91.62 195 PRO A C 1
ATOM 1467 O O . PRO A 1 195 ? 10.256 5.683 2.565 1.00 91.62 195 PRO A O 1
ATOM 1470 N N . PHE A 1 196 ? 8.809 4.386 1.445 1.00 95.12 196 PHE A N 1
ATOM 1471 C CA . PHE A 1 196 ? 8.946 3.220 2.310 1.00 95.12 196 PHE A CA 1
ATOM 1472 C C . PHE A 1 196 ? 9.311 1.996 1.476 1.00 95.12 196 PHE A C 1
ATOM 1474 O O . PHE A 1 196 ? 9.097 1.969 0.259 1.00 95.12 196 PHE A O 1
ATOM 1481 N N . ARG A 1 197 ? 9.860 0.983 2.140 1.00 95.56 197 ARG A N 1
ATOM 1482 C CA . ARG A 1 197 ? 10.125 -0.329 1.553 1.00 95.56 197 ARG A CA 1
ATOM 1483 C C . ARG A 1 197 ? 9.212 -1.371 2.191 1.00 95.56 197 ARG A C 1
ATOM 1485 O O . ARG A 1 197 ? 8.667 -1.149 3.265 1.00 95.56 197 ARG A O 1
ATOM 1492 N N . VAL A 1 198 ? 9.043 -2.493 1.515 1.00 95.69 198 VAL A N 1
ATOM 1493 C CA . VAL A 1 198 ? 8.208 -3.620 1.926 1.00 95.69 198 VAL A CA 1
ATOM 1494 C C . VAL A 1 198 ? 9.119 -4.826 2.092 1.00 95.69 198 VAL A C 1
ATOM 1496 O O . VAL A 1 198 ? 9.929 -5.082 1.206 1.00 95.69 198 VAL A O 1
ATOM 1499 N N . ARG A 1 199 ? 9.010 -5.550 3.202 1.00 95.25 199 ARG A N 1
ATOM 1500 C CA . ARG A 1 199 ? 9.760 -6.778 3.504 1.00 95.25 199 ARG A CA 1
ATOM 1501 C C . ARG A 1 199 ? 8.773 -7.905 3.801 1.00 95.25 199 ARG A C 1
ATOM 1503 O O . ARG A 1 199 ? 7.652 -7.634 4.213 1.00 95.25 199 ARG A O 1
ATOM 1510 N N . ARG A 1 200 ? 9.167 -9.163 3.609 1.00 93.50 200 ARG A N 1
ATOM 1511 C CA . ARG A 1 200 ? 8.376 -10.312 4.074 1.00 93.50 200 ARG A CA 1
ATOM 1512 C C . ARG A 1 200 ? 8.230 -10.260 5.599 1.00 93.50 200 ARG A C 1
ATOM 1514 O O . ARG A 1 200 ? 9.205 -9.960 6.279 1.00 93.50 200 ARG A O 1
ATOM 1521 N N . ALA A 1 201 ? 7.039 -10.547 6.119 1.00 87.62 201 ALA A N 1
ATOM 1522 C CA . ALA A 1 201 ? 6.837 -10.638 7.559 1.00 87.62 201 ALA A CA 1
ATOM 1523 C C . ALA A 1 201 ? 7.540 -11.881 8.126 1.00 87.62 201 ALA A C 1
ATOM 1525 O O . ALA A 1 201 ? 7.260 -12.999 7.701 1.00 87.62 201 ALA A O 1
ATOM 1526 N N . ASN A 1 202 ? 8.452 -11.681 9.082 1.00 73.88 202 ASN A N 1
ATOM 1527 C CA . ASN A 1 202 ? 9.116 -12.770 9.818 1.00 73.88 202 ASN A CA 1
ATOM 1528 C C . ASN A 1 202 ? 8.321 -13.233 11.060 1.00 73.88 202 ASN A C 1
ATOM 1530 O O . ASN A 1 202 ? 8.712 -14.180 11.736 1.00 73.88 202 ASN A O 1
ATOM 1534 N N . SER A 1 203 ? 7.217 -12.561 11.389 1.00 58.31 203 SER A N 1
ATOM 1535 C CA . SER A 1 203 ? 6.287 -12.905 12.471 1.00 58.31 203 SER A CA 1
ATOM 1536 C C . SER A 1 203 ? 4.902 -12.325 12.165 1.00 58.31 203 SER A C 1
ATOM 1538 O O . SER A 1 203 ? 4.828 -11.345 11.417 1.00 58.31 203 SER A O 1
ATOM 1540 N N . PRO A 1 204 ? 3.811 -12.902 12.710 1.00 52.88 204 PRO A N 1
ATOM 1541 C CA . PRO A 1 204 ? 2.468 -12.350 12.538 1.00 52.88 204 PRO A CA 1
ATOM 1542 C C . PRO A 1 204 ? 2.432 -10.882 12.990 1.00 52.88 204 PRO A C 1
ATOM 1544 O O . PRO A 1 204 ? 3.215 -10.501 13.867 1.00 52.88 204 PRO A O 1
ATOM 1547 N N . PRO A 1 205 ? 1.562 -10.040 12.401 1.00 54.38 205 PRO A N 1
ATOM 1548 C CA . PRO A 1 205 ? 1.515 -8.618 12.709 1.00 54.38 205 PRO A CA 1
ATOM 1549 C C . PRO A 1 205 ? 1.125 -8.415 14.179 1.00 54.38 205 PRO A C 1
ATOM 1551 O O . PRO A 1 205 ? -0.049 -8.372 14.532 1.00 54.38 205 PRO A O 1
ATOM 1554 N N . GLY A 1 206 ? 2.124 -8.285 15.051 1.00 47.47 206 GLY A N 1
ATOM 1555 C CA . GLY A 1 206 ? 1.929 -7.796 16.409 1.00 47.47 206 GLY A CA 1
ATOM 1556 C C . GLY A 1 206 ? 1.481 -6.331 16.373 1.00 47.47 206 GLY A C 1
ATOM 1557 O O . GLY A 1 206 ? 1.780 -5.627 15.388 1.00 47.47 206 GLY A O 1
ATOM 1558 N N . PRO A 1 207 ? 0.779 -5.847 17.420 1.00 48.75 207 PRO A N 1
ATOM 1559 C CA . PRO A 1 207 ? 0.468 -4.428 17.538 1.00 48.75 207 PRO A CA 1
ATOM 1560 C C . PRO A 1 207 ? 1.773 -3.648 17.362 1.00 48.75 207 PRO A C 1
ATOM 1562 O O . PRO A 1 207 ? 2.781 -3.963 17.991 1.00 48.75 207 PRO A O 1
ATOM 1565 N N . THR A 1 208 ? 1.791 -2.696 16.425 1.00 44.69 208 THR A N 1
ATOM 1566 C CA . THR A 1 208 ? 2.943 -1.816 16.214 1.00 44.69 208 THR A CA 1
ATOM 1567 C C . THR A 1 208 ? 3.176 -1.073 17.522 1.00 44.69 208 THR A C 1
ATOM 1569 O O . THR A 1 208 ? 2.432 -0.147 17.837 1.00 44.69 208 THR A O 1
ATOM 1572 N N . VAL A 1 209 ? 4.140 -1.529 18.319 1.00 44.38 209 VAL A N 1
ATOM 1573 C CA . VAL A 1 209 ? 4.515 -0.894 19.578 1.00 44.38 209 VAL A CA 1
ATOM 1574 C C . VAL A 1 209 ? 4.933 0.549 19.294 1.00 44.38 209 VAL A C 1
ATOM 1576 O O . VAL A 1 209 ? 6.009 0.818 18.767 1.00 44.38 209 VAL A O 1
ATOM 1579 N N . SER A 1 210 ? 4.048 1.484 19.628 1.00 43.16 210 SER A N 1
ATOM 1580 C CA . SER A 1 210 ? 4.389 2.888 19.881 1.00 43.16 210 SER A CA 1
ATOM 1581 C C . SER A 1 210 ? 4.871 3.081 21.326 1.00 43.16 210 SER A C 1
ATOM 1583 O O . SER A 1 210 ? 4.845 4.194 21.836 1.00 43.16 210 SER A O 1
ATOM 1585 N N . GLU A 1 211 ? 5.304 2.017 21.999 1.00 49.06 211 GLU A N 1
ATOM 1586 C CA . GLU A 1 211 ? 5.633 2.021 23.420 1.00 49.06 211 GLU A CA 1
ATOM 1587 C C . GLU A 1 211 ? 7.040 1.449 23.600 1.00 49.06 211 GLU A C 1
ATOM 1589 O O . GLU A 1 211 ? 7.257 0.256 23.420 1.00 49.06 211 GLU A O 1
ATOM 1594 N N . GLU A 1 212 ? 8.017 2.347 23.750 1.00 45.50 212 GLU A N 1
ATOM 1595 C CA . GLU A 1 212 ? 8.919 2.402 24.912 1.00 45.50 212 GLU A CA 1
ATOM 1596 C C . GLU A 1 212 ? 9.935 3.541 24.683 1.00 45.50 212 GLU A C 1
ATOM 1598 O O . GLU A 1 212 ? 11.078 3.336 24.277 1.00 45.50 212 GLU A O 1
ATOM 1603 N N . VAL A 1 213 ? 9.503 4.785 24.914 1.00 49.53 213 VAL A N 1
ATOM 1604 C CA . VAL A 1 213 ? 10.430 5.810 25.411 1.00 49.53 213 VAL A CA 1
ATOM 1605 C C . VAL A 1 213 ? 10.403 5.627 26.924 1.00 49.53 213 VAL A C 1
ATOM 1607 O O . VAL A 1 213 ? 9.458 6.055 27.584 1.00 49.53 213 VAL A O 1
ATOM 1610 N N . ARG A 1 214 ? 11.378 4.871 27.438 1.00 46.03 214 ARG A N 1
ATOM 1611 C CA . ARG A 1 214 ? 11.661 4.774 28.876 1.00 46.03 214 ARG A CA 1
ATOM 1612 C C . ARG A 1 214 ? 12.094 6.152 29.407 1.00 46.03 214 ARG A C 1
ATOM 1614 O O . ARG A 1 214 ? 12.622 6.931 28.612 1.00 46.03 214 ARG A O 1
ATOM 1621 N N . PRO A 1 215 ? 11.817 6.440 30.691 1.00 59.53 215 PRO A N 1
ATOM 1622 C CA . PRO A 1 215 ? 11.924 7.776 31.277 1.00 59.53 215 PRO A CA 1
ATOM 1623 C C . PRO A 1 215 ? 13.334 8.362 31.209 1.00 59.53 215 PRO A C 1
ATOM 1625 O O . PRO A 1 215 ? 14.308 7.576 31.283 1.00 59.53 215 PRO A O 1
#

Secondary structure (DSSP, 8-state):
----------------PPP----------------PPPPP---------PPPP-----TT----PPP------------TTPPPPEE-TTT--EE---GGGTTTTTT---SSHHHHH----HHHHHHHHHHHHHHHHH-TT--B-HHHHHHHH-TTSTGGGHHHHHHHHHHHHHTTSEEEEETTEE--TTT--S--EEEE-SS------------